Protein AF-A0A433A295-F1 (afdb_monomer)

Mean predicted aligned error: 13.32 Å

Structure (mmCIF, N/CA/C/O backbone):
data_AF-A0A433A295-F1
#
_entry.id   AF-A0A433A295-F1
#
loop_
_atom_site.group_PDB
_atom_site.id
_atom_site.type_symbol
_atom_site.label_atom_id
_atom_site.label_alt_id
_atom_site.label_comp_id
_atom_site.label_asym_id
_atom_site.label_entity_id
_atom_site.label_seq_id
_atom_site.pdbx_PDB_ins_code
_atom_site.Cartn_x
_atom_site.Cartn_y
_atom_site.Cartn_z
_atom_site.occupancy
_atom_site.B_iso_or_equiv
_atom_site.auth_seq_id
_atom_site.auth_comp_id
_atom_site.auth_asym_id
_atom_site.auth_atom_id
_atom_site.pdbx_PDB_model_num
ATOM 1 N N . MET A 1 1 ? 33.627 -39.912 23.899 1.00 43.50 1 MET A N 1
ATOM 2 C CA . MET A 1 1 ? 33.487 -38.442 24.003 1.00 43.50 1 MET A CA 1
ATOM 3 C C . MET A 1 1 ? 32.516 -37.969 22.927 1.00 43.50 1 MET A C 1
ATOM 5 O O . MET A 1 1 ? 32.911 -37.816 21.780 1.00 43.50 1 MET A O 1
ATOM 9 N N . GLN A 1 2 ? 31.233 -37.847 23.270 1.00 35.00 2 GLN A N 1
ATOM 10 C CA . GLN A 1 2 ? 30.172 -37.367 22.376 1.00 35.00 2 GLN A CA 1
ATOM 11 C C . GLN A 1 2 ? 30.000 -35.855 22.583 1.00 35.00 2 GLN A C 1
ATOM 13 O O . GLN A 1 2 ? 29.868 -35.403 23.719 1.00 35.00 2 GLN A O 1
ATOM 18 N N . LYS A 1 3 ? 30.049 -35.071 21.499 1.00 41.88 3 LYS A N 1
ATOM 19 C CA . LYS A 1 3 ? 29.719 -33.635 21.509 1.00 41.88 3 LYS A CA 1
ATOM 20 C C . LYS A 1 3 ? 28.193 -33.467 21.591 1.00 41.88 3 LYS A C 1
ATOM 22 O O . LYS A 1 3 ? 27.496 -34.197 20.886 1.00 41.88 3 LYS A O 1
ATOM 27 N N . PRO A 1 4 ? 27.659 -32.524 22.386 1.00 40.62 4 PRO A N 1
ATOM 28 C CA . PRO A 1 4 ? 26.223 -32.307 22.449 1.00 40.62 4 PRO A CA 1
ATOM 29 C C . PRO A 1 4 ? 25.720 -31.515 21.234 1.00 40.62 4 PRO A C 1
ATOM 31 O O . PRO A 1 4 ? 26.342 -30.556 20.777 1.00 40.62 4 PRO A O 1
ATOM 34 N N . SER A 1 5 ? 24.568 -31.963 20.741 1.00 35.94 5 SER A N 1
ATOM 35 C CA . SER A 1 5 ? 23.752 -31.382 19.677 1.00 35.94 5 SER A CA 1
ATOM 36 C C . SER A 1 5 ? 23.282 -29.969 20.041 1.00 35.94 5 SER A C 1
ATOM 38 O O . SER A 1 5 ? 22.616 -29.773 21.057 1.00 35.94 5 SER A O 1
ATOM 40 N N . SER A 1 6 ? 23.605 -28.979 19.207 1.00 38.28 6 SER A N 1
ATOM 41 C CA . SER A 1 6 ? 23.111 -27.606 19.335 1.00 38.28 6 SER A CA 1
ATOM 42 C C . SER A 1 6 ? 21.633 -27.525 18.942 1.00 38.28 6 SER A C 1
ATOM 44 O O . SER A 1 6 ? 21.286 -27.762 17.785 1.00 38.28 6 SER A O 1
ATOM 46 N N . ALA A 1 7 ? 20.776 -27.174 19.901 1.00 37.69 7 ALA A N 1
ATOM 47 C CA . ALA A 1 7 ? 19.363 -26.871 19.685 1.00 37.69 7 ALA A CA 1
ATOM 48 C C . ALA A 1 7 ? 19.170 -25.693 18.698 1.00 37.69 7 ALA A C 1
ATOM 50 O O . ALA A 1 7 ? 20.038 -24.815 18.612 1.00 37.69 7 ALA A O 1
ATOM 51 N N . PRO A 1 8 ? 18.042 -25.635 17.964 1.00 34.41 8 PRO A N 1
ATOM 52 C CA . PRO A 1 8 ? 17.782 -24.564 17.012 1.00 34.41 8 PRO A CA 1
ATOM 53 C C . PRO A 1 8 ? 17.598 -23.230 17.746 1.00 34.41 8 PRO A C 1
ATOM 55 O O . PRO A 1 8 ? 16.775 -23.094 18.649 1.00 34.41 8 PRO A O 1
ATOM 58 N N . ARG A 1 9 ? 18.384 -22.226 17.342 1.00 33.22 9 ARG A N 1
ATOM 59 C CA . ARG A 1 9 ? 18.265 -20.831 17.784 1.00 33.22 9 ARG A CA 1
ATOM 60 C C . ARG A 1 9 ? 16.880 -20.300 17.398 1.00 33.22 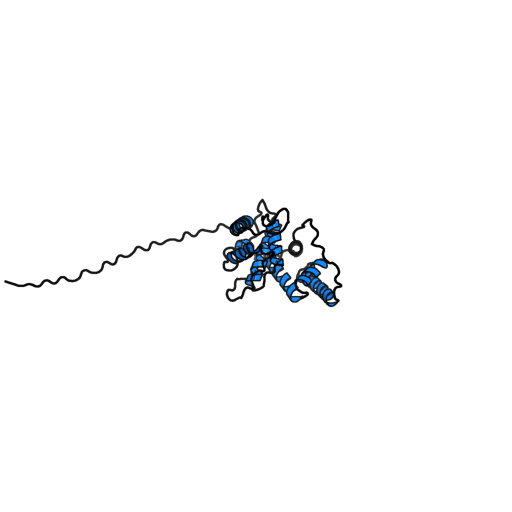9 ARG A C 1
ATOM 62 O O . ARG A 1 9 ? 16.660 -19.922 16.250 1.00 33.22 9 ARG A O 1
ATOM 69 N N . THR A 1 10 ? 15.966 -20.222 18.358 1.00 36.81 10 THR A N 1
ATOM 70 C CA . THR A 1 10 ? 14.735 -19.436 18.229 1.00 36.81 10 THR A CA 1
ATOM 71 C C . THR A 1 10 ? 15.127 -17.971 18.034 1.00 36.81 10 THR A C 1
ATOM 73 O O . THR A 1 10 ? 15.698 -17.346 18.936 1.00 36.81 10 THR A O 1
ATOM 76 N N . ARG A 1 11 ? 14.898 -17.427 16.833 1.00 37.25 11 ARG A N 1
ATOM 77 C CA . ARG A 1 11 ? 15.075 -15.996 16.563 1.00 37.25 11 ARG A CA 1
ATOM 78 C C . ARG A 1 11 ? 14.122 -15.229 17.480 1.00 37.25 11 ARG A C 1
ATOM 80 O O . ARG A 1 11 ? 12.926 -15.490 17.476 1.00 37.25 11 ARG A O 1
ATOM 87 N N . ARG A 1 12 ? 14.662 -14.319 18.296 1.00 33.62 12 ARG A N 1
ATOM 88 C CA . ARG A 1 12 ? 13.849 -13.379 19.076 1.00 33.62 12 ARG A CA 1
ATOM 89 C C . ARG A 1 12 ? 13.063 -12.500 18.091 1.00 33.62 12 ARG A C 1
ATOM 91 O O . ARG A 1 12 ? 13.684 -12.061 17.118 1.00 33.62 12 ARG A O 1
ATOM 98 N N . PRO A 1 13 ? 11.765 -12.233 18.314 1.00 38.31 13 PRO A N 1
ATOM 99 C CA . PRO A 1 13 ? 11.053 -11.224 17.540 1.00 38.31 13 PRO A CA 1
ATOM 100 C C . PRO A 1 13 ? 11.790 -9.888 17.698 1.00 38.31 13 PRO A C 1
ATOM 102 O O . PRO A 1 13 ? 12.296 -9.570 18.780 1.00 38.31 13 PRO A O 1
ATOM 105 N N . GLY A 1 14 ? 11.954 -9.159 16.594 1.00 39.66 14 GLY A N 1
ATOM 106 C CA . GLY A 1 14 ? 12.583 -7.842 16.613 1.00 39.66 14 GLY A CA 1
ATOM 107 C C . GLY A 1 14 ? 11.866 -6.922 17.602 1.00 39.66 14 GLY A C 1
ATOM 108 O O . GLY A 1 14 ? 10.664 -7.042 17.807 1.00 39.66 14 GLY A O 1
ATOM 109 N N . SER A 1 15 ? 12.608 -6.022 18.249 1.00 36.38 15 SER A N 1
ATOM 110 C CA . SER A 1 15 ? 12.021 -5.054 19.181 1.00 36.38 15 SER A CA 1
ATOM 111 C C . SER A 1 15 ? 10.921 -4.225 18.483 1.00 36.38 15 SER A C 1
ATOM 113 O O . SER A 1 15 ? 11.217 -3.620 17.445 1.00 36.38 15 SER A O 1
ATOM 115 N N . PRO A 1 16 ? 9.700 -4.130 19.052 1.00 41.41 16 PRO A N 1
ATOM 116 C CA . PRO A 1 16 ? 8.568 -3.391 18.471 1.00 41.41 16 PRO A CA 1
ATOM 117 C C . PRO A 1 16 ? 8.852 -1.890 18.289 1.00 41.41 16 PRO A C 1
ATOM 119 O O . PRO A 1 16 ? 8.223 -1.214 17.480 1.00 41.41 16 PRO A O 1
ATOM 122 N N . PHE A 1 17 ? 9.879 -1.365 18.963 1.00 35.75 17 PHE A N 1
ATOM 123 C CA . PHE A 1 17 ? 10.273 0.044 18.901 1.00 35.75 17 PHE A CA 1
ATOM 124 C C . PHE A 1 17 ? 10.695 0.519 17.494 1.00 35.75 17 PHE A C 1
ATOM 126 O O . PHE A 1 17 ? 10.574 1.702 17.175 1.00 35.75 17 PHE A O 1
ATOM 133 N N . ASN A 1 18 ? 11.185 -0.384 16.634 1.00 48.28 18 ASN A N 1
ATOM 134 C CA . ASN A 1 18 ? 11.553 -0.046 15.252 1.00 48.28 18 ASN A CA 1
ATOM 135 C C . ASN A 1 18 ? 10.357 -0.074 14.290 1.00 48.28 18 ASN A C 1
ATOM 137 O O . ASN A 1 18 ? 10.390 0.624 13.277 1.00 48.28 18 ASN A O 1
ATOM 141 N N . VAL A 1 19 ? 9.305 -0.828 14.625 1.00 45.94 19 VAL A N 1
ATOM 142 C CA . VAL A 1 19 ? 8.112 -1.009 13.789 1.00 45.94 19 VAL A CA 1
ATOM 143 C C . VAL A 1 19 ? 7.396 0.333 13.636 1.00 45.94 19 VAL A C 1
ATOM 145 O O . VAL A 1 19 ? 7.207 0.798 12.520 1.00 45.94 19 VAL A O 1
ATOM 148 N N . TRP A 1 20 ? 7.145 1.081 14.718 1.00 46.19 20 TRP A N 1
ATOM 149 C CA . TRP A 1 20 ? 6.455 2.378 14.601 1.00 46.19 20 TRP A CA 1
ATOM 150 C C . TRP A 1 20 ? 7.281 3.520 13.992 1.00 46.19 20 TRP A C 1
ATOM 152 O O . TRP A 1 20 ? 6.718 4.410 13.358 1.00 46.19 20 TRP A O 1
ATOM 162 N N . LYS A 1 21 ? 8.619 3.522 14.096 1.00 49.81 21 LYS A N 1
ATOM 163 C CA . LYS A 1 21 ? 9.441 4.483 13.323 1.00 49.81 21 LYS A CA 1
ATOM 164 C C . LYS A 1 21 ? 9.311 4.266 11.809 1.00 49.81 21 LYS A C 1
ATOM 166 O O . LYS A 1 21 ? 9.472 5.220 11.049 1.00 49.81 21 LYS A O 1
ATOM 171 N N . ASN A 1 22 ? 8.999 3.040 11.388 1.00 50.28 22 ASN A N 1
ATOM 172 C CA . ASN A 1 22 ? 8.656 2.721 10.005 1.00 50.28 22 ASN A CA 1
ATOM 173 C C . ASN A 1 22 ? 7.176 3.003 9.713 1.00 50.28 22 ASN A C 1
ATOM 175 O O . ASN A 1 22 ? 6.869 3.565 8.667 1.00 50.28 22 ASN A O 1
ATOM 179 N N . LEU A 1 23 ? 6.263 2.719 10.645 1.00 52.09 23 LEU A N 1
ATOM 180 C CA . LEU A 1 23 ? 4.832 2.976 10.451 1.00 52.09 23 LEU A CA 1
ATOM 181 C C . LEU A 1 23 ? 4.498 4.470 10.419 1.00 52.09 23 LEU A C 1
ATOM 183 O O . LEU A 1 23 ? 3.771 4.906 9.541 1.00 52.09 23 LEU A O 1
ATOM 187 N N . SER A 1 24 ? 5.083 5.291 11.291 1.00 51.81 24 SER A N 1
ATOM 188 C CA . SER A 1 24 ? 4.910 6.754 11.268 1.00 51.81 24 SER A CA 1
ATOM 189 C C . SER A 1 24 ? 5.335 7.382 9.934 1.00 51.81 24 SER A C 1
ATOM 191 O O . SER A 1 24 ? 4.701 8.329 9.481 1.00 51.81 24 SER A O 1
ATOM 193 N N . SER A 1 25 ? 6.345 6.825 9.257 1.00 50.47 25 SER A N 1
ATOM 194 C CA . SER A 1 25 ? 6.704 7.218 7.887 1.00 50.47 25 SER A CA 1
ATOM 195 C C . SER A 1 25 ? 5.807 6.636 6.794 1.00 50.47 25 SER A C 1
ATOM 197 O O . SER A 1 25 ? 5.729 7.236 5.729 1.00 50.47 25 SER A O 1
ATOM 199 N N . ILE A 1 26 ? 5.146 5.504 7.049 1.00 49.91 26 ILE A N 1
ATOM 200 C CA . ILE A 1 26 ? 4.163 4.886 6.141 1.00 49.91 26 ILE A CA 1
ATOM 201 C C . ILE A 1 26 ? 2.793 5.580 6.268 1.00 49.91 26 ILE A C 1
ATOM 203 O O . ILE A 1 26 ? 2.032 5.626 5.313 1.00 49.91 26 ILE A O 1
ATOM 207 N N . PHE A 1 27 ? 2.475 6.166 7.425 1.00 50.38 27 PHE A N 1
ATOM 208 C CA . PHE A 1 27 ? 1.250 6.943 7.622 1.00 50.38 27 PHE A CA 1
ATOM 209 C C . PHE A 1 27 ? 1.377 8.406 7.166 1.00 50.38 27 PHE A C 1
ATOM 211 O O . PHE A 1 27 ? 0.357 9.019 6.860 1.00 50.38 27 PHE A O 1
ATOM 218 N N . TYR A 1 28 ? 2.593 8.973 7.108 1.00 46.59 28 TYR A N 1
ATOM 219 C CA . TYR A 1 28 ? 2.791 10.409 6.829 1.00 46.59 28 TYR A CA 1
ATOM 220 C C . TYR A 1 28 ? 3.809 10.762 5.740 1.00 46.59 28 TYR A C 1
ATOM 222 O O . TYR A 1 28 ? 4.077 11.947 5.536 1.00 46.59 28 TYR A O 1
ATOM 230 N N . GLY A 1 29 ? 4.358 9.788 5.011 1.00 38.50 29 GLY A N 1
ATOM 231 C CA . GLY A 1 29 ? 5.430 10.052 4.057 1.00 38.50 29 GLY A CA 1
ATOM 232 C C . GLY A 1 29 ? 6.704 10.567 4.745 1.00 38.50 29 GLY A C 1
ATOM 233 O O . GLY A 1 29 ? 6.715 11.168 5.823 1.00 38.50 29 GLY A O 1
ATOM 234 N N . SER A 1 30 ? 7.854 10.306 4.137 1.00 35.50 30 SER A N 1
ATOM 235 C CA . SER A 1 30 ? 9.117 10.872 4.605 1.00 35.50 30 SER A CA 1
ATOM 236 C C . SER A 1 30 ? 9.057 12.400 4.495 1.00 35.50 30 SER A C 1
ATOM 238 O O . SER A 1 30 ? 8.930 12.900 3.384 1.00 35.50 30 SER A O 1
ATOM 240 N N . ARG A 1 31 ? 9.119 13.118 5.634 1.00 36.31 31 ARG A N 1
ATOM 241 C CA . ARG A 1 31 ? 9.301 14.584 5.787 1.00 36.31 31 ARG A CA 1
ATOM 242 C C . ARG A 1 31 ? 9.409 15.347 4.455 1.00 36.31 31 ARG A C 1
ATOM 244 O O . ARG A 1 31 ? 10.500 15.751 4.053 1.00 36.31 31 ARG A O 1
ATOM 251 N N . SER A 1 32 ? 8.278 15.596 3.799 1.00 31.77 32 SER A N 1
ATOM 252 C CA . SER A 1 32 ? 8.207 16.678 2.827 1.00 31.77 32 SER A CA 1
ATOM 253 C C . SER A 1 32 ? 8.195 17.975 3.627 1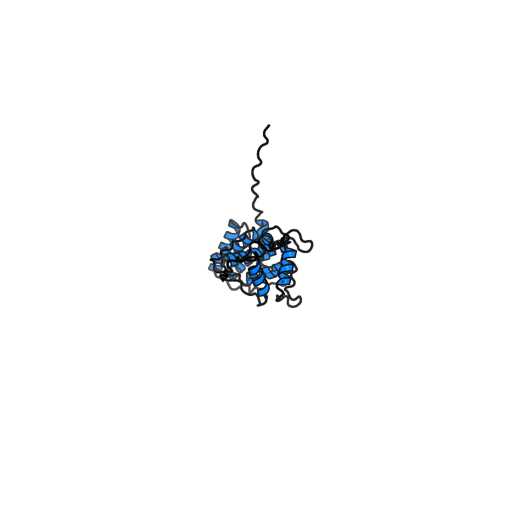.00 31.77 32 SER A C 1
ATOM 255 O O . SER A 1 32 ? 7.411 18.129 4.559 1.00 31.77 32 SER A O 1
ATOM 257 N N . SER A 1 33 ? 9.072 18.915 3.290 1.00 31.81 33 SER A N 1
ATOM 258 C CA . SER A 1 33 ? 9.133 20.262 3.875 1.00 31.81 33 SER A CA 1
ATOM 259 C C . SER A 1 33 ? 7.913 21.135 3.543 1.00 31.81 33 SER A C 1
ATOM 261 O O . SER A 1 33 ? 7.913 22.330 3.823 1.00 31.81 33 SER A O 1
ATOM 263 N N . SER A 1 34 ? 6.887 20.563 2.918 1.00 29.58 34 SER A N 1
ATOM 264 C CA . SER A 1 34 ? 5.585 21.181 2.729 1.00 29.58 34 SER A CA 1
ATOM 265 C C . SER A 1 34 ? 4.679 20.789 3.899 1.00 29.58 34 SER A C 1
ATOM 267 O O . SER A 1 34 ? 4.520 19.586 4.132 1.00 29.58 34 SER A O 1
ATOM 269 N N . PRO A 1 35 ? 4.061 21.745 4.618 1.00 28.00 35 PRO A N 1
ATOM 270 C CA . PRO A 1 35 ? 3.012 21.397 5.565 1.00 28.00 35 PRO A CA 1
ATOM 271 C C . PRO A 1 35 ? 1.955 20.554 4.832 1.00 28.00 35 PRO A C 1
ATOM 273 O O . PRO A 1 35 ? 1.695 20.818 3.651 1.00 28.00 35 PRO A O 1
ATOM 276 N N . PRO A 1 36 ? 1.373 19.528 5.482 1.00 35.34 36 PRO A N 1
ATOM 277 C CA . PRO A 1 36 ? 0.245 18.813 4.900 1.00 35.34 36 PRO A CA 1
ATOM 278 C C . PRO A 1 36 ? -0.811 19.841 4.466 1.00 35.34 36 PRO A C 1
ATOM 280 O O . PRO A 1 36 ? -0.932 20.878 5.134 1.00 35.34 36 PRO A O 1
ATOM 283 N N . PRO A 1 37 ? -1.542 19.602 3.357 1.00 33.69 37 PRO A N 1
ATOM 284 C CA . PRO A 1 37 ? -2.626 20.485 2.948 1.00 33.69 37 PRO A CA 1
ATOM 285 C C . PRO A 1 37 ? -3.496 20.717 4.174 1.00 33.69 37 PRO A C 1
ATOM 287 O O . PRO A 1 37 ? -3.915 19.750 4.807 1.00 33.69 37 PRO A O 1
ATOM 290 N N . THR A 1 38 ? -3.611 21.993 4.551 1.00 35.84 38 THR A N 1
ATOM 291 C CA . THR A 1 38 ? -4.200 22.515 5.783 1.00 35.84 38 THR A CA 1
ATOM 292 C C . THR A 1 38 ? -5.192 21.531 6.379 1.00 35.84 38 THR A C 1
ATOM 294 O O . THR A 1 38 ? -6.333 21.445 5.928 1.00 35.84 38 THR A O 1
ATOM 297 N N . PHE A 1 39 ? -4.735 20.760 7.373 1.00 43.00 39 PHE A N 1
ATOM 298 C CA . PHE A 1 39 ? -5.632 19.959 8.184 1.00 43.00 39 PHE A CA 1
ATOM 299 C C . PHE A 1 39 ? -6.656 20.943 8.734 1.00 43.00 39 PHE A C 1
ATOM 301 O O . PHE A 1 39 ? -6.311 21.845 9.501 1.00 43.00 39 PHE A O 1
ATOM 308 N N . GLN A 1 40 ? -7.905 20.787 8.309 1.00 40.53 40 GLN A N 1
ATOM 309 C CA . GLN A 1 40 ? -9.050 21.324 9.021 1.00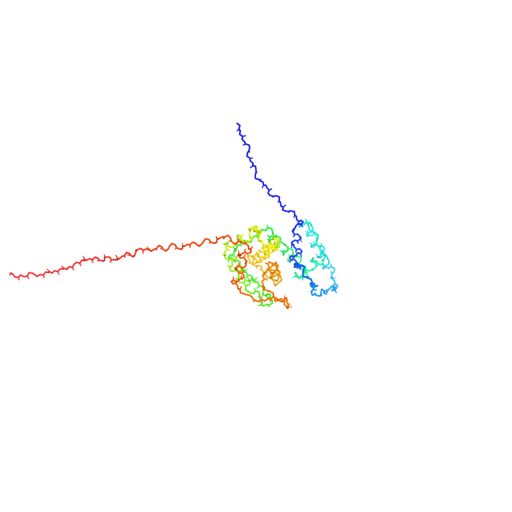 40.53 40 GLN A CA 1
ATOM 310 C C . GLN A 1 40 ? -9.095 20.612 10.377 1.00 40.53 40 GLN A C 1
ATOM 312 O O . GLN A 1 40 ? -9.857 19.679 10.607 1.00 40.53 40 GLN A O 1
ATOM 317 N N . LEU A 1 41 ? -8.187 21.004 11.265 1.00 44.75 41 LEU A N 1
ATOM 318 C CA . LEU A 1 41 ? -8.285 20.712 12.673 1.00 44.75 41 LEU A CA 1
ATOM 319 C C . LEU A 1 41 ? -9.532 21.444 13.167 1.00 44.75 41 LEU A C 1
ATOM 321 O O . LEU A 1 41 ? -9.678 22.649 12.963 1.00 44.75 41 LEU A O 1
ATOM 325 N N . ILE A 1 42 ? -10.376 20.678 13.858 1.00 45.66 42 ILE A N 1
ATOM 326 C CA . ILE A 1 42 ? -11.584 21.084 14.582 1.00 45.66 42 ILE A CA 1
ATOM 327 C C . ILE A 1 42 ? -12.861 21.094 13.719 1.00 45.66 42 ILE A C 1
ATOM 329 O O . ILE A 1 42 ? -13.555 22.096 13.584 1.00 45.66 42 ILE A O 1
ATOM 333 N N . THR A 1 43 ? -13.255 19.919 13.221 1.00 59.50 43 THR A N 1
ATOM 334 C CA . THR A 1 43 ? -14.673 19.550 13.388 1.00 59.50 43 THR A CA 1
ATOM 335 C C . THR A 1 43 ? -14.794 19.039 14.820 1.00 59.50 43 THR A C 1
ATOM 337 O O . THR A 1 43 ? -13.950 18.242 15.231 1.00 59.50 43 THR A O 1
ATOM 340 N N . ALA A 1 44 ? -15.757 19.528 15.605 1.00 75.06 44 ALA A N 1
ATOM 341 C CA . ALA A 1 44 ? -15.977 19.011 16.954 1.00 75.06 44 ALA A CA 1
ATOM 342 C C . ALA A 1 44 ? -16.198 17.493 16.864 1.00 75.06 44 ALA A C 1
ATOM 344 O O . ALA A 1 44 ? -17.145 17.044 16.216 1.00 75.06 44 ALA A O 1
ATOM 345 N N . LEU A 1 45 ? -15.277 16.719 17.441 1.00 83.31 45 LEU A N 1
ATOM 346 C CA . LEU A 1 45 ? -15.385 15.269 17.487 1.00 83.31 45 LEU A CA 1
ATOM 347 C C . LEU A 1 45 ? -16.588 14.903 18.349 1.00 83.31 45 LEU A C 1
ATOM 349 O O . LEU A 1 45 ? -16.887 15.554 19.350 1.00 8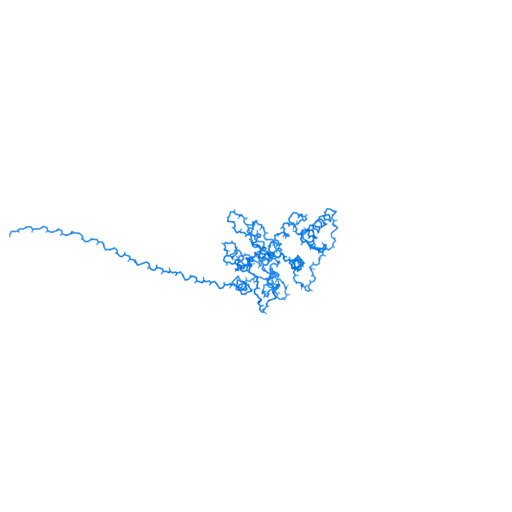3.31 45 LEU A O 1
ATOM 353 N N . THR A 1 46 ? -17.303 13.866 17.940 1.00 90.31 46 THR A N 1
ATOM 354 C CA . THR A 1 46 ? -18.367 13.321 18.782 1.00 90.31 46 THR A CA 1
ATOM 355 C C . THR A 1 46 ? -17.754 12.531 19.946 1.00 90.31 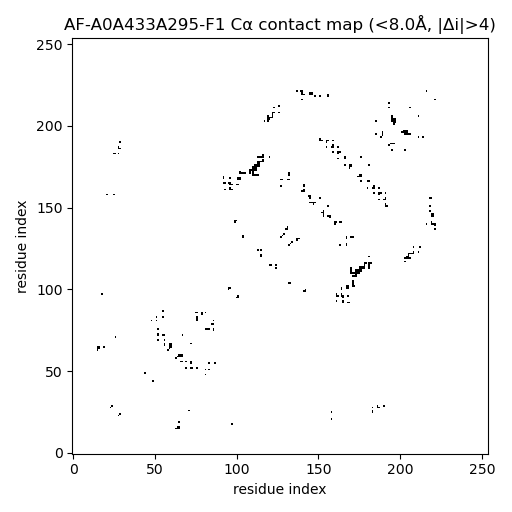46 THR A C 1
ATOM 357 O O . THR A 1 46 ? -16.674 11.956 19.782 1.00 90.31 46 THR A O 1
ATOM 360 N N . PRO A 1 47 ? -18.448 12.409 21.091 1.00 91.44 47 PRO A N 1
ATOM 361 C CA . PRO A 1 47 ? -17.977 11.572 22.197 1.00 91.44 47 PRO A CA 1
ATOM 362 C C . PRO A 1 47 ? -17.705 10.111 21.788 1.00 91.44 47 PRO A C 1
ATOM 364 O O . PRO A 1 47 ? -16.794 9.480 22.312 1.00 91.44 47 PRO A O 1
ATOM 367 N N . ASP A 1 48 ? -18.454 9.579 20.812 1.00 92.81 48 ASP A N 1
ATOM 368 C CA . ASP A 1 48 ? -18.220 8.242 20.239 1.00 92.81 48 ASP A CA 1
ATOM 369 C C . ASP A 1 48 ? -16.873 8.154 19.503 1.00 92.81 48 ASP A C 1
ATOM 371 O O . ASP A 1 48 ? -16.115 7.199 19.669 1.00 92.81 48 ASP A O 1
ATOM 375 N N . GLN A 1 49 ? -16.539 9.175 18.712 1.00 93.19 49 GLN A N 1
ATOM 376 C CA . GLN A 1 49 ? -15.270 9.240 17.988 1.00 93.19 49 GLN A CA 1
ATOM 377 C C . GLN A 1 49 ? -14.074 9.343 18.939 1.00 93.19 49 GLN A C 1
ATOM 379 O O . GLN A 1 49 ? -13.059 8.684 18.712 1.00 93.19 49 GLN A O 1
ATOM 384 N N . GLU A 1 50 ? -14.197 10.114 20.020 1.00 92.75 50 GLU A N 1
ATOM 385 C CA . GLU A 1 50 ? -13.168 10.199 21.062 1.00 92.75 50 GLU A CA 1
ATOM 386 C C . GLU A 1 50 ? -12.959 8.847 21.758 1.00 92.75 50 GLU A C 1
ATOM 388 O O . GLU A 1 50 ? -11.820 8.387 21.871 1.00 92.75 50 GLU A O 1
ATOM 393 N N . ALA A 1 51 ? -14.046 8.155 22.117 1.00 94.25 51 ALA A N 1
ATOM 394 C CA . ALA A 1 51 ? -13.978 6.816 22.703 1.00 94.25 51 ALA A CA 1
ATOM 395 C C . ALA A 1 51 ? -13.326 5.790 21.754 1.00 94.25 51 ALA A C 1
ATOM 397 O O . ALA A 1 51 ? -12.545 4.937 22.187 1.00 94.25 51 ALA A O 1
ATOM 398 N N . LYS A 1 52 ? -13.591 5.879 20.443 1.00 95.31 52 LYS A N 1
ATOM 399 C CA . LYS A 1 52 ? -12.937 5.035 19.425 1.00 95.31 52 LYS A CA 1
ATOM 400 C C . LYS A 1 52 ? -11.441 5.321 19.304 1.00 95.31 52 LYS A C 1
ATOM 402 O O . LYS A 1 52 ? -10.665 4.373 19.175 1.00 95.31 52 LYS A O 1
ATOM 407 N N . ILE A 1 53 ? -11.031 6.590 19.374 1.00 93.69 53 ILE A N 1
ATOM 408 C CA . ILE A 1 53 ? -9.610 6.970 19.389 1.00 93.69 53 ILE A CA 1
ATOM 409 C C . ILE A 1 53 ? -8.922 6.368 20.611 1.00 93.69 53 ILE A C 1
ATOM 411 O O . ILE A 1 53 ? -7.869 5.748 20.465 1.00 93.69 53 ILE A O 1
ATOM 415 N N . GLU A 1 54 ? -9.516 6.500 21.796 1.00 94.12 54 GLU A N 1
ATOM 416 C CA . GLU A 1 54 ? -8.969 5.918 23.024 1.00 94.12 54 GLU A CA 1
ATOM 417 C C . GLU A 1 54 ? -8.857 4.392 22.914 1.00 94.12 54 GLU A C 1
ATOM 419 O O . GLU A 1 54 ? -7.795 3.822 23.166 1.00 94.12 54 GLU A O 1
ATOM 424 N N . THR A 1 55 ? -9.916 3.733 22.439 1.00 94.75 55 THR A N 1
ATOM 425 C CA . THR A 1 55 ? -9.948 2.274 22.261 1.00 94.75 55 THR A CA 1
ATOM 426 C C . THR A 1 55 ? -8.841 1.795 21.322 1.00 94.75 55 THR A C 1
ATOM 428 O O . THR A 1 55 ? -8.107 0.862 21.653 1.00 94.75 55 THR A O 1
ATOM 431 N N . LEU A 1 56 ? -8.678 2.442 20.162 1.00 92.19 56 LEU A N 1
ATOM 432 C CA . LEU A 1 56 ? -7.646 2.064 19.196 1.00 92.19 56 LEU A CA 1
ATOM 433 C C . LEU A 1 56 ? -6.234 2.383 19.705 1.00 92.19 56 LEU A C 1
ATOM 435 O O . LEU A 1 56 ? -5.304 1.615 19.465 1.00 92.19 56 LEU A O 1
ATOM 439 N N . THR A 1 57 ? -6.075 3.482 20.445 1.00 91.25 57 THR A N 1
ATOM 440 C CA . THR A 1 57 ? -4.806 3.848 21.092 1.00 91.25 57 THR A CA 1
ATOM 441 C C . THR A 1 57 ? -4.390 2.789 22.109 1.00 91.25 57 THR A C 1
ATOM 443 O O . THR A 1 57 ? -3.246 2.337 22.085 1.00 91.25 57 THR A O 1
ATOM 446 N N . ASN A 1 58 ? -5.323 2.339 22.951 1.00 92.25 58 ASN A N 1
ATOM 447 C CA . ASN A 1 58 ? -5.077 1.284 23.932 1.00 92.25 58 ASN A CA 1
ATOM 448 C C . ASN A 1 58 ? -4.740 -0.048 23.252 1.00 92.25 58 ASN A C 1
ATOM 450 O O . ASN A 1 58 ? -3.786 -0.708 23.656 1.00 92.25 58 ASN A O 1
ATOM 454 N N . TYR A 1 59 ? -5.445 -0.405 22.173 1.00 90.12 59 TYR A N 1
ATOM 455 C CA . TYR A 1 59 ? -5.120 -1.593 21.379 1.00 90.12 59 TYR A CA 1
ATOM 456 C C . TYR A 1 59 ? -3.690 -1.540 20.810 1.00 90.12 59 TYR A C 1
ATOM 458 O O . TYR A 1 59 ? -2.932 -2.503 20.935 1.00 90.12 59 TYR A O 1
ATOM 466 N N . LEU A 1 60 ? -3.296 -0.410 20.214 1.00 87.00 60 LEU A N 1
ATOM 467 C CA . LEU A 1 60 ? -1.944 -0.214 19.679 1.00 87.00 60 LEU A CA 1
ATOM 468 C C . LEU A 1 60 ? -0.876 -0.272 20.780 1.00 87.00 60 LEU A C 1
ATOM 470 O O . LEU A 1 60 ? 0.202 -0.831 20.573 1.00 87.00 60 LEU A O 1
ATOM 474 N N . LEU A 1 61 ? -1.180 0.252 21.964 1.00 85.88 61 LEU A N 1
ATOM 475 C CA . LEU A 1 61 ? -0.270 0.190 23.097 1.00 85.88 61 LEU A CA 1
ATOM 476 C C . LEU A 1 61 ? -0.107 -1.237 23.629 1.00 85.88 61 LEU A C 1
ATOM 478 O O . LEU A 1 61 ? 1.018 -1.697 23.807 1.00 85.88 61 LEU A O 1
ATOM 482 N N . GLU A 1 62 ? -1.208 -1.940 23.869 1.00 86.88 62 GLU A N 1
ATOM 483 C CA . GLU A 1 62 ? -1.200 -3.243 24.535 1.00 86.88 62 GLU A CA 1
ATOM 484 C C . GLU A 1 62 ? -0.716 -4.372 23.616 1.00 86.88 62 GLU A C 1
ATOM 486 O O . GLU A 1 62 ? 0.112 -5.188 24.022 1.00 86.88 62 GLU A O 1
ATOM 491 N N . TYR A 1 63 ? -1.192 -4.406 22.369 1.00 82.06 63 TYR A N 1
ATOM 492 C CA . TYR A 1 63 ? -0.936 -5.523 21.454 1.00 82.06 63 TYR A CA 1
ATOM 493 C C . TYR A 1 63 ? 0.232 -5.271 20.504 1.00 82.06 63 TYR A C 1
ATOM 495 O O . TYR A 1 63 ? 0.921 -6.216 20.123 1.00 82.06 63 TYR A O 1
ATOM 503 N N . VAL A 1 64 ? 0.470 -4.013 20.120 1.00 80.62 64 VAL A N 1
ATOM 504 C CA . VAL A 1 64 ? 1.565 -3.646 19.204 1.00 80.62 64 VAL A CA 1
ATOM 505 C C . VAL A 1 64 ? 2.771 -3.085 19.972 1.00 80.62 64 VAL A C 1
ATOM 507 O O . VAL A 1 64 ? 3.898 -3.142 19.480 1.00 80.62 64 VAL A O 1
ATOM 510 N N . GLY A 1 65 ? 2.579 -2.602 21.206 1.00 78.81 65 GLY A N 1
ATOM 511 C CA . GLY A 1 65 ? 3.655 -2.055 22.041 1.00 78.81 65 GLY A CA 1
ATOM 512 C C . GLY A 1 65 ? 4.060 -0.635 21.646 1.00 78.81 65 GLY A C 1
ATOM 513 O O . GLY A 1 65 ? 5.235 -0.273 21.757 1.00 78.81 65 GLY A O 1
ATOM 514 N N . VAL A 1 66 ? 3.119 0.151 21.119 1.00 76.44 66 VAL A N 1
ATOM 515 C CA . VAL A 1 66 ? 3.396 1.440 20.483 1.00 76.44 66 VAL A CA 1
ATOM 516 C C . VAL A 1 66 ? 2.562 2.562 21.092 1.00 76.44 66 VAL A C 1
ATOM 518 O O . VAL A 1 66 ? 1.379 2.400 21.359 1.00 76.44 66 VAL A O 1
ATOM 521 N N . HIS A 1 67 ? 3.177 3.738 21.229 1.00 80.50 67 HIS A N 1
ATOM 522 C CA . HIS A 1 67 ? 2.501 4.978 21.603 1.00 80.50 67 HIS A CA 1
ATOM 523 C C . HIS A 1 67 ? 2.263 5.855 20.363 1.00 80.50 67 HIS A C 1
ATOM 525 O O . HIS A 1 67 ? 3.160 6.616 19.985 1.00 80.50 67 HIS A O 1
ATOM 531 N N . PRO A 1 68 ? 1.101 5.743 19.694 1.00 80.56 68 PRO A N 1
ATOM 532 C CA . PRO A 1 68 ? 0.768 6.610 18.572 1.00 80.56 68 PRO A CA 1
ATOM 533 C C . PRO A 1 68 ? 0.445 8.028 19.061 1.00 80.56 68 PRO A C 1
ATOM 535 O O . PRO A 1 68 ? -0.084 8.220 20.157 1.00 80.56 68 PRO A O 1
ATOM 538 N N . GLU A 1 69 ? 0.720 9.038 18.237 1.00 84.50 69 GLU A N 1
ATOM 539 C CA . GLU A 1 69 ? 0.201 10.379 18.498 1.00 84.50 69 GLU A CA 1
ATOM 540 C C . GLU A 1 69 ? -1.303 10.426 18.191 1.00 84.50 69 GLU A C 1
ATOM 542 O O . GLU A 1 69 ? -1.773 9.820 17.226 1.00 84.50 69 GLU A O 1
ATOM 547 N N . TYR A 1 70 ? -2.058 11.200 18.976 1.00 84.44 70 TYR A N 1
ATOM 548 C CA . TYR A 1 70 ? -3.519 11.314 18.860 1.00 84.44 70 TYR A CA 1
ATOM 549 C C . TYR A 1 70 ? -3.990 11.583 17.421 1.00 84.44 70 TYR A C 1
ATOM 551 O O . TYR A 1 70 ? -4.908 10.936 16.918 1.00 84.44 70 TYR A O 1
ATOM 559 N N . HIS A 1 71 ? -3.308 12.497 16.725 1.00 83.19 71 HIS A N 1
ATOM 560 C CA . HIS A 1 71 ? -3.650 12.890 15.360 1.00 83.19 71 HIS A CA 1
ATOM 561 C C . HIS A 1 71 ? -3.522 11.730 14.350 1.00 83.19 71 HIS A C 1
ATOM 563 O O . HIS A 1 71 ? -4.250 11.695 13.357 1.00 83.19 71 HIS A O 1
ATOM 569 N N . GLN A 1 72 ? -2.628 10.769 14.608 1.00 82.00 72 GLN A N 1
ATOM 570 C CA . GLN A 1 72 ? -2.381 9.615 13.738 1.00 82.00 72 GLN A CA 1
ATOM 571 C C . GLN A 1 72 ? -3.538 8.626 13.843 1.00 82.00 72 GLN A C 1
ATOM 573 O O . GLN A 1 72 ? -4.070 8.176 12.830 1.00 82.00 72 GLN A O 1
ATOM 578 N N . VAL A 1 73 ? -3.980 8.356 15.074 1.00 87.62 73 VAL A N 1
ATOM 579 C CA . VAL A 1 73 ? -5.133 7.490 15.355 1.00 87.62 73 VAL A CA 1
ATOM 580 C C . VAL A 1 73 ? -6.414 8.114 14.807 1.00 87.62 73 VAL A C 1
ATOM 582 O O . VAL A 1 73 ? -7.195 7.438 14.138 1.00 87.62 73 VAL A O 1
ATOM 585 N N . GLN A 1 74 ? -6.592 9.421 15.012 1.00 87.62 74 GLN A N 1
ATOM 586 C CA . GLN A 1 74 ? -7.706 10.178 14.447 1.00 87.62 74 GLN A CA 1
ATOM 587 C C . GLN A 1 74 ? -7.728 10.101 12.914 1.00 87.62 74 GLN A C 1
ATOM 589 O O . GLN A 1 74 ? -8.780 9.867 12.325 1.00 87.62 74 GLN A O 1
ATOM 594 N N . THR A 1 75 ? -6.576 10.284 12.262 1.00 85.19 75 THR A N 1
ATOM 595 C CA . THR A 1 75 ? -6.471 10.235 10.796 1.00 85.19 75 THR A CA 1
ATOM 596 C C . THR A 1 75 ? -6.793 8.840 10.266 1.00 85.19 75 THR A C 1
ATOM 598 O O . THR A 1 75 ? -7.587 8.720 9.335 1.00 85.19 75 THR A O 1
ATOM 601 N N . LEU A 1 76 ? -6.240 7.789 10.879 1.00 86.38 76 LEU A N 1
ATOM 602 C CA . LEU A 1 76 ? -6.501 6.401 10.492 1.00 86.38 76 LEU A CA 1
ATOM 603 C C . LEU A 1 76 ? -7.985 6.035 10.633 1.00 86.38 76 LEU A C 1
ATOM 605 O O . LEU A 1 76 ? -8.559 5.428 9.728 1.00 86.38 76 LEU A O 1
ATOM 609 N N . LEU A 1 77 ? -8.616 6.423 11.746 1.00 90.00 77 LEU A N 1
ATOM 610 C CA . LEU A 1 77 ? -10.049 6.215 11.953 1.00 90.00 77 LEU A CA 1
ATOM 611 C C . LEU A 1 77 ? -10.871 7.014 10.945 1.00 90.00 77 LEU A C 1
ATOM 613 O O . LEU A 1 77 ? -11.763 6.450 10.323 1.00 90.00 77 LEU A O 1
ATOM 617 N N . GLY A 1 78 ? -10.541 8.287 10.717 1.00 88.31 78 GLY A N 1
ATOM 618 C CA . GLY A 1 78 ? -11.215 9.115 9.717 1.00 88.31 78 GLY A CA 1
ATOM 619 C C . GLY A 1 78 ? -11.149 8.519 8.307 1.00 88.31 78 GLY A C 1
ATOM 620 O O . GLY A 1 78 ? -12.147 8.526 7.592 1.00 88.31 78 GLY A O 1
ATOM 621 N N . GLN A 1 79 ? -10.008 7.935 7.932 1.00 84.50 79 GLN A N 1
ATOM 622 C CA . GLN A 1 79 ? -9.814 7.245 6.649 1.00 84.50 79 GLN A CA 1
ATOM 623 C C . GLN A 1 79 ? -10.610 5.942 6.532 1.00 84.50 79 GLN A C 1
ATOM 625 O O . GLN A 1 79 ? -10.972 5.546 5.428 1.00 84.50 79 GLN A O 1
ATOM 630 N N . ASN A 1 80 ? -10.898 5.295 7.659 1.00 89.06 80 ASN A N 1
ATOM 631 C CA . ASN A 1 80 ? -11.689 4.071 7.742 1.00 89.06 80 ASN A CA 1
ATOM 632 C C . ASN A 1 80 ? -13.145 4.358 8.144 1.00 89.06 80 ASN A C 1
ATOM 634 O O . ASN A 1 80 ? -13.788 3.528 8.777 1.00 89.06 80 ASN A O 1
ATOM 638 N N . ASN A 1 81 ? -13.673 5.544 7.809 1.00 91.56 81 ASN A N 1
ATOM 639 C CA . ASN A 1 81 ? -15.052 5.959 8.108 1.00 91.56 81 ASN A CA 1
ATOM 640 C C . ASN A 1 81 ? -15.444 5.831 9.593 1.00 91.56 81 ASN A C 1
ATOM 642 O O . ASN A 1 81 ? -16.610 5.631 9.916 1.00 91.56 81 ASN A O 1
ATOM 646 N N . TRP A 1 82 ? -14.475 5.957 10.501 1.00 92.06 82 TRP A N 1
ATOM 647 C CA . TRP A 1 82 ? -14.635 5.759 11.943 1.00 92.06 82 TRP A CA 1
ATOM 648 C C . TRP A 1 82 ? -15.097 4.349 12.347 1.00 92.06 82 TRP A C 1
ATOM 650 O O . TRP A 1 82 ? -15.643 4.164 13.441 1.00 92.06 82 TRP A O 1
ATOM 660 N N . GLU A 1 83 ? -14.830 3.353 11.498 1.00 94.19 83 GLU A N 1
ATOM 661 C CA . GLU A 1 83 ? -15.048 1.936 11.778 1.00 94.19 83 GLU A CA 1
ATOM 662 C C . GLU A 1 83 ? -13.803 1.315 12.420 1.00 94.19 83 GLU A C 1
ATOM 664 O O . GLU A 1 83 ? -12.760 1.123 11.790 1.00 94.19 83 GLU A O 1
ATOM 669 N N . LEU A 1 84 ? -13.920 0.970 13.706 1.00 93.88 84 LEU A N 1
ATOM 670 C CA . LEU A 1 84 ? -12.805 0.445 14.501 1.00 93.88 84 LEU A CA 1
ATOM 671 C C . LEU A 1 84 ? -12.268 -0.879 13.941 1.00 93.88 84 LEU A C 1
ATOM 673 O O . LEU A 1 84 ? -11.061 -1.127 13.964 1.00 93.88 84 LEU A O 1
ATOM 677 N N . LYS A 1 85 ? -13.171 -1.728 13.440 1.00 94.25 85 LYS A N 1
ATOM 678 C CA . LYS A 1 85 ? -12.827 -3.029 12.868 1.00 94.25 85 LYS A CA 1
ATOM 679 C C . LYS A 1 85 ? -11.950 -2.867 11.627 1.00 94.25 85 LYS A C 1
ATOM 681 O O . LYS A 1 85 ? -10.881 -3.464 11.583 1.00 94.25 85 LYS A O 1
ATOM 686 N N . GLU A 1 86 ? -12.364 -2.030 10.680 1.00 92.06 86 GLU A N 1
ATOM 687 C CA . GLU A 1 86 ? -11.623 -1.778 9.438 1.00 92.06 86 GLU A CA 1
ATOM 688 C C . GLU A 1 86 ? -10.254 -1.149 9.723 1.00 92.06 86 GLU A C 1
ATOM 690 O O . GLU A 1 86 ? -9.238 -1.637 9.233 1.00 92.06 86 GLU A O 1
ATOM 695 N N . ALA A 1 87 ? -10.195 -0.153 10.616 1.00 91.94 87 ALA A N 1
ATOM 696 C CA . ALA A 1 87 ? -8.931 0.458 11.032 1.00 91.94 87 ALA A CA 1
ATOM 697 C C . ALA A 1 87 ? -7.971 -0.564 11.669 1.00 91.94 87 ALA A C 1
ATOM 699 O O . ALA A 1 87 ? -6.769 -0.564 11.400 1.00 91.94 87 ALA A O 1
ATOM 700 N N . THR A 1 88 ? -8.504 -1.464 12.499 1.00 92.19 88 THR A N 1
ATOM 701 C CA . THR A 1 88 ? -7.721 -2.530 13.138 1.00 92.19 88 THR A CA 1
ATOM 702 C C . THR A 1 88 ? -7.251 -3.572 12.124 1.00 92.19 88 THR A C 1
ATOM 704 O O . THR A 1 88 ? -6.114 -4.036 12.205 1.00 92.19 88 THR A O 1
ATOM 707 N N . GLU A 1 89 ? -8.103 -3.959 11.174 1.00 93.12 89 GLU A N 1
ATOM 708 C CA . GLU A 1 89 ? -7.730 -4.864 10.084 1.00 93.12 89 GLU A CA 1
ATOM 709 C C . GLU A 1 89 ? -6.652 -4.258 9.187 1.00 93.12 89 GLU A C 1
ATOM 711 O O . GLU A 1 89 ? -5.726 -4.963 8.800 1.00 93.12 89 GLU A O 1
ATOM 716 N N . GLU A 1 90 ? -6.718 -2.959 8.909 1.00 89.75 90 GLU A N 1
ATOM 717 C CA . GLU A 1 90 ? -5.682 -2.270 8.150 1.00 89.75 90 GLU A CA 1
ATOM 718 C C . GLU A 1 90 ? -4.339 -2.247 8.892 1.00 89.75 90 GLU A C 1
ATOM 720 O O . GLU A 1 90 ? -3.301 -2.525 8.290 1.00 89.75 90 GLU A O 1
ATOM 725 N N . ILE A 1 91 ? -4.347 -1.973 10.203 1.00 90.06 91 ILE A N 1
ATOM 726 C CA . ILE A 1 91 ? -3.136 -2.063 11.032 1.00 90.06 91 ILE A CA 1
ATOM 727 C C . ILE A 1 91 ? -2.541 -3.469 10.946 1.00 90.06 91 ILE A C 1
ATOM 729 O O . ILE A 1 91 ? -1.332 -3.602 10.786 1.00 90.06 91 ILE A O 1
ATOM 733 N N . LYS A 1 92 ? -3.372 -4.514 11.028 1.00 91.81 92 LYS A N 1
ATOM 734 C CA . LYS A 1 92 ? -2.912 -5.905 10.906 1.00 91.81 92 LYS A CA 1
ATOM 735 C C . LYS A 1 92 ? -2.303 -6.185 9.535 1.00 91.81 92 LYS A C 1
ATOM 737 O O . LYS A 1 92 ? -1.185 -6.680 9.484 1.00 91.81 92 LYS A O 1
ATOM 742 N N . ASP A 1 93 ? -2.983 -5.800 8.452 1.00 92.94 93 ASP A N 1
ATOM 743 C CA . ASP A 1 93 ? -2.476 -5.972 7.083 1.00 92.94 93 ASP A CA 1
ATOM 744 C C . ASP A 1 93 ? -1.095 -5.301 6.914 1.00 92.94 93 ASP A C 1
ATOM 746 O O . ASP A 1 93 ? -0.207 -5.835 6.244 1.00 92.94 93 ASP A O 1
ATOM 750 N N . LEU A 1 94 ? -0.904 -4.134 7.536 1.00 91.19 94 LEU A N 1
ATOM 751 C CA . LEU A 1 94 ? 0.348 -3.386 7.499 1.00 91.19 94 LEU A CA 1
ATOM 752 C C . LEU A 1 94 ? 1.449 -4.009 8.375 1.00 91.19 94 LEU A C 1
ATOM 754 O O . LEU A 1 94 ? 2.606 -4.031 7.959 1.00 91.19 94 LEU A O 1
ATOM 758 N N . LEU A 1 95 ? 1.110 -4.525 9.558 1.00 89.94 95 LEU A N 1
ATOM 759 C CA . LEU A 1 95 ? 2.054 -5.249 10.415 1.00 89.94 95 LEU A CA 1
ATOM 760 C C . LEU A 1 95 ? 2.537 -6.533 9.737 1.00 89.94 95 LEU A C 1
ATOM 762 O O . LEU A 1 95 ? 3.743 -6.746 9.643 1.00 89.94 95 LEU A O 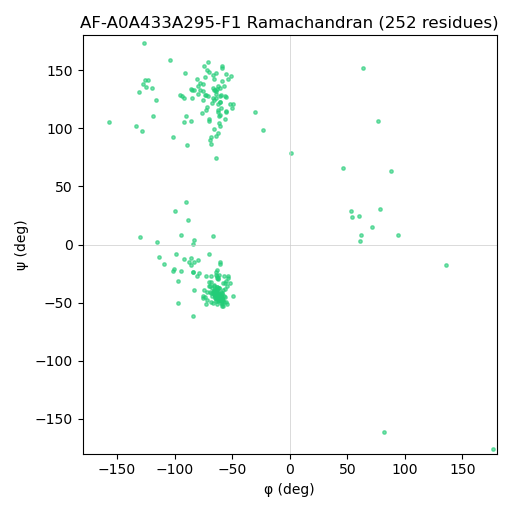1
ATOM 766 N N . ASP A 1 96 ? 1.617 -7.324 9.180 1.00 92.50 96 ASP A N 1
ATOM 767 C CA . ASP A 1 96 ? 1.941 -8.534 8.420 1.00 92.50 96 ASP A CA 1
ATOM 768 C C . ASP A 1 96 ? 2.887 -8.203 7.256 1.00 92.50 96 ASP A C 1
ATOM 770 O O . ASP A 1 96 ? 3.908 -8.870 7.043 1.00 92.50 96 ASP A O 1
ATOM 774 N N . ALA A 1 97 ? 2.577 -7.126 6.524 1.00 93.12 97 ALA A N 1
ATOM 775 C CA . ALA A 1 97 ? 3.428 -6.637 5.454 1.00 93.12 97 ALA A CA 1
ATOM 776 C C . ALA A 1 97 ? 4.810 -6.208 5.964 1.00 93.12 97 ALA A C 1
ATOM 778 O O . ALA A 1 97 ? 5.789 -6.551 5.317 1.00 93.12 97 ALA A O 1
ATOM 779 N N . ASP A 1 98 ? 4.938 -5.503 7.093 1.00 89.25 98 ASP A N 1
ATOM 780 C CA . ASP A 1 98 ? 6.244 -5.096 7.641 1.00 89.25 98 ASP A CA 1
ATOM 781 C C . ASP A 1 98 ? 7.088 -6.307 8.066 1.00 89.25 98 ASP A C 1
ATOM 783 O O . ASP A 1 98 ? 8.277 -6.393 7.725 1.00 89.25 98 ASP A O 1
ATOM 787 N N . GLU A 1 99 ? 6.454 -7.283 8.722 1.00 89.25 99 GLU A N 1
ATOM 788 C CA . GLU A 1 99 ? 7.107 -8.457 9.304 1.00 89.25 99 GLU A CA 1
ATOM 789 C C . GLU A 1 99 ? 7.763 -9.382 8.280 1.00 89.25 99 GLU A C 1
ATOM 791 O O . GLU A 1 99 ? 8.727 -10.077 8.614 1.00 89.25 99 GLU A O 1
ATOM 796 N N . GLY A 1 100 ? 7.291 -9.413 7.035 1.00 90.00 100 GLY A N 1
ATOM 797 C CA . GLY A 1 100 ? 7.738 -10.469 6.122 1.00 90.00 100 GLY A CA 1
ATOM 798 C C . GLY A 1 100 ? 6.652 -11.117 5.304 1.00 90.00 100 GLY A C 1
ATOM 799 O O . GLY A 1 100 ? 6.979 -11.828 4.361 1.00 90.00 100 GLY A O 1
ATOM 800 N N . LEU A 1 101 ? 5.394 -10.965 5.700 1.00 92.75 101 LEU A N 1
ATOM 801 C CA . LEU A 1 101 ? 4.385 -11.942 5.341 1.00 92.75 101 LEU A CA 1
ATOM 802 C C . LEU A 1 101 ? 3.801 -11.631 3.968 1.00 92.75 101 LEU A C 1
ATOM 804 O O . LEU A 1 101 ? 3.442 -10.494 3.660 1.00 92.75 101 LEU A O 1
ATOM 808 N N . LEU A 1 102 ? 3.699 -12.674 3.149 1.00 95.06 102 LEU A N 1
ATOM 809 C CA . LEU A 1 102 ? 2.966 -12.655 1.894 1.00 95.06 102 LEU A CA 1
ATOM 810 C C . LEU A 1 102 ? 1.800 -13.634 1.984 1.00 95.06 102 LEU A C 1
ATOM 812 O O . LEU A 1 102 ? 1.986 -14.822 2.249 1.00 95.06 102 LEU A O 1
ATOM 816 N N . VAL A 1 103 ? 0.595 -13.130 1.741 1.00 95.06 103 VAL A N 1
ATOM 817 C CA . VAL A 1 103 ? -0.615 -13.949 1.635 1.00 95.06 103 VAL A CA 1
ATOM 818 C C . VAL A 1 103 ? -0.470 -14.847 0.402 1.00 95.06 103 VAL A C 1
ATOM 820 O O . VAL A 1 103 ? -0.083 -14.339 -0.650 1.00 95.06 103 VAL A O 1
ATOM 823 N N . PRO A 1 104 ? -0.744 -16.162 0.470 1.00 93.50 104 PRO A N 1
ATOM 824 C CA . PRO A 1 104 ? -0.676 -17.029 -0.704 1.00 93.50 104 PRO A CA 1
ATOM 825 C C . PRO A 1 104 ? -1.758 -16.660 -1.726 1.00 93.50 104 PRO A C 1
ATOM 827 O O . PRO A 1 104 ? -2.866 -16.265 -1.364 1.00 93.50 104 PRO A O 1
ATOM 830 N N . PHE A 1 105 ? -1.448 -16.799 -3.015 1.00 93.25 105 PHE A N 1
ATOM 831 C CA . PHE A 1 105 ? -2.431 -16.573 -4.073 1.00 93.25 105 PHE A CA 1
ATOM 832 C C . PHE A 1 105 ? -3.488 -17.690 -4.095 1.00 93.25 105 PHE A C 1
ATOM 834 O O . PHE A 1 105 ? -3.152 -18.871 -4.177 1.00 93.25 105 PHE A O 1
ATOM 841 N N . ASP A 1 106 ? -4.765 -17.304 -4.060 1.00 93.00 106 ASP A N 1
ATOM 842 C CA . ASP A 1 106 ? -5.919 -18.193 -4.217 1.00 93.00 106 ASP A CA 1
ATOM 843 C C . ASP A 1 106 ? -6.731 -17.770 -5.448 1.00 93.00 106 ASP A C 1
ATOM 845 O O . ASP A 1 106 ? -7.394 -16.732 -5.449 1.00 93.00 106 ASP A O 1
ATOM 849 N N . ASN A 1 107 ? -6.704 -18.596 -6.496 1.00 90.94 107 ASN A N 1
ATOM 850 C CA . ASN A 1 107 ? -7.390 -18.318 -7.759 1.00 90.94 107 ASN A CA 1
ATOM 851 C C . ASN A 1 107 ? -8.926 -18.389 -7.675 1.00 90.94 107 ASN A C 1
ATOM 853 O O . ASN A 1 107 ? -9.603 -18.044 -8.643 1.00 90.94 107 ASN A O 1
ATOM 857 N N . ARG A 1 108 ? -9.484 -18.842 -6.546 1.00 93.69 108 ARG A N 1
ATOM 858 C CA . ARG A 1 108 ? -10.934 -18.872 -6.299 1.00 93.69 108 ARG A CA 1
ATOM 859 C C . ARG A 1 108 ? -11.442 -17.567 -5.707 1.00 93.69 108 ARG A C 1
ATOM 861 O O . ARG A 1 108 ? -12.651 -17.345 -5.660 1.00 93.69 108 ARG A O 1
ATOM 868 N N . ARG A 1 109 ? -10.535 -16.722 -5.220 1.00 93.94 109 ARG A N 1
ATOM 869 C CA . ARG A 1 109 ? -10.890 -15.473 -4.566 1.00 93.94 109 ARG A CA 1
ATOM 870 C C . ARG A 1 109 ? -11.095 -14.366 -5.593 1.00 93.94 109 ARG A C 1
ATOM 872 O O . ARG A 1 109 ? -10.268 -14.149 -6.474 1.00 93.94 109 ARG A O 1
ATOM 879 N N . ILE A 1 110 ? -12.189 -13.626 -5.438 1.00 93.88 110 ILE A N 1
ATOM 880 C CA . ILE A 1 110 ? -12.452 -12.427 -6.233 1.00 93.88 110 ILE A CA 1
ATOM 881 C C . ILE A 1 110 ? -11.556 -11.300 -5.716 1.00 93.88 110 ILE A C 1
ATOM 883 O O . ILE A 1 110 ? -11.583 -10.972 -4.531 1.00 93.88 110 ILE A O 1
ATOM 887 N N . MET A 1 111 ? -10.764 -10.714 -6.611 1.00 94.38 111 MET A N 1
ATOM 888 C CA . MET A 1 111 ? -9.911 -9.567 -6.313 1.00 94.38 111 MET A CA 1
ATOM 889 C C . MET A 1 111 ? -10.629 -8.277 -6.701 1.00 94.38 111 MET A C 1
ATOM 891 O O . MET A 1 111 ? -11.100 -8.152 -7.828 1.00 94.38 111 MET A O 1
ATOM 895 N N . LEU A 1 112 ? -10.692 -7.315 -5.778 1.00 95.06 112 LEU A N 1
ATOM 896 C CA . LEU A 1 112 ? -11.338 -6.017 -6.014 1.00 95.06 112 LEU A CA 1
ATOM 897 C C . LEU A 1 112 ? -10.463 -5.035 -6.810 1.00 95.06 112 LEU A C 1
ATOM 899 O O . LEU A 1 112 ? -10.969 -4.032 -7.300 1.00 95.06 112 LEU A O 1
ATOM 903 N N . GLY A 1 113 ? -9.170 -5.333 -6.965 1.00 94.31 113 GLY A N 1
ATOM 904 C CA . GLY A 1 113 ? -8.227 -4.491 -7.698 1.00 94.31 113 GLY A CA 1
ATOM 905 C C . GLY A 1 113 ? -7.681 -3.323 -6.873 1.00 94.31 113 GLY A C 1
ATOM 906 O O . GLY A 1 113 ? -7.707 -3.343 -5.637 1.00 94.31 113 GLY A O 1
ATOM 907 N N . ALA A 1 114 ? -7.151 -2.330 -7.583 1.00 96.25 114 ALA A N 1
ATOM 908 C CA . ALA A 1 114 ? -6.589 -1.110 -7.023 1.00 96.25 114 ALA A CA 1
ATOM 909 C C . ALA A 1 114 ? -7.289 0.123 -7.598 1.00 96.25 114 ALA A C 1
ATOM 911 O O . ALA A 1 114 ? -7.641 0.157 -8.778 1.00 96.25 114 ALA A O 1
ATOM 912 N N . GLU A 1 115 ? -7.505 1.124 -6.750 1.00 95.56 115 GLU A N 1
ATOM 913 C CA . GLU A 1 115 ? -8.001 2.426 -7.179 1.00 95.56 115 GLU A CA 1
ATOM 914 C C . GLU A 1 115 ? -6.872 3.243 -7.806 1.00 95.56 115 GLU A C 1
ATOM 916 O O . GLU A 1 115 ? -5.793 3.375 -7.229 1.00 95.56 115 GLU A O 1
ATOM 921 N N . ASN A 1 116 ? -7.141 3.841 -8.965 1.00 92.94 116 ASN A N 1
ATOM 922 C CA . ASN A 1 116 ? -6.150 4.651 -9.653 1.00 92.94 116 ASN A CA 1
ATOM 923 C C . ASN A 1 116 ? -5.994 6.023 -8.975 1.00 92.94 116 ASN A C 1
ATOM 925 O O . ASN A 1 116 ? -6.886 6.870 -9.035 1.00 92.94 116 ASN A O 1
ATOM 929 N N . ASP A 1 117 ? -4.823 6.259 -8.394 1.00 93.25 117 ASP A N 1
ATOM 930 C CA . ASP A 1 117 ? -4.416 7.550 -7.857 1.00 93.25 117 ASP A CA 1
ATOM 931 C C . ASP A 1 117 ? -4.115 8.572 -8.966 1.00 93.25 117 ASP A C 1
ATOM 933 O O . ASP A 1 117 ? -3.210 8.389 -9.787 1.00 93.25 117 ASP A O 1
ATOM 937 N N . GLU A 1 118 ? -4.884 9.666 -8.973 1.00 89.31 118 GLU A N 1
ATOM 938 C CA . GLU A 1 118 ? -4.755 10.808 -9.897 1.00 89.31 118 GLU A CA 1
ATOM 939 C C . GLU A 1 118 ? -4.783 10.427 -11.389 1.00 89.31 118 GLU A C 1
ATOM 941 O O . GLU A 1 118 ? -4.285 11.165 -12.234 1.00 89.31 118 GLU A O 1
ATOM 946 N N . TYR A 1 119 ? -5.376 9.278 -11.728 1.00 90.88 119 TYR A N 1
ATOM 947 C CA . TYR A 1 119 ? -5.397 8.704 -13.081 1.00 90.88 119 TYR A CA 1
ATOM 948 C C . TYR A 1 119 ? -4.017 8.351 -13.660 1.00 90.88 119 TYR A C 1
ATOM 950 O O . TYR A 1 119 ? -3.926 7.955 -14.820 1.00 90.88 119 TYR A O 1
ATOM 958 N N . THR A 1 120 ? -2.951 8.426 -12.862 1.00 94.00 120 THR A N 1
ATOM 959 C CA . THR A 1 120 ? -1.563 8.270 -13.319 1.00 94.00 120 THR A CA 1
ATOM 960 C C . THR A 1 120 ? -0.862 7.044 -12.740 1.00 94.00 120 THR A C 1
ATOM 962 O O . THR A 1 120 ? 0.308 6.833 -13.034 1.00 94.00 120 THR A O 1
ATOM 965 N N . SER A 1 121 ? -1.539 6.215 -11.940 1.00 95.56 121 SER A N 1
ATOM 966 C CA . SER A 1 121 ? -0.920 5.075 -11.233 1.00 95.56 121 SER A CA 1
ATOM 967 C C . SER A 1 121 ? -1.103 3.703 -11.896 1.00 95.56 121 SER A C 1
ATOM 969 O O . SER A 1 121 ? -0.423 2.754 -11.517 1.00 95.56 121 SER A O 1
ATOM 971 N N . CYS A 1 122 ? -1.925 3.593 -12.944 1.00 95.19 122 CYS A N 1
ATOM 972 C CA . CYS A 1 122 ? -2.283 2.311 -13.570 1.00 95.19 122 CYS A CA 1
ATOM 973 C C . CYS A 1 122 ? -1.089 1.471 -14.069 1.00 95.19 122 CYS A C 1
ATOM 975 O O . CYS A 1 122 ? -1.183 0.242 -14.132 1.00 95.19 122 CYS A O 1
ATOM 977 N N . TYR A 1 123 ? 0.034 2.113 -14.412 1.00 96.50 123 TYR A N 1
ATOM 978 C CA . TYR A 1 123 ? 1.270 1.435 -14.813 1.00 96.50 123 TYR A CA 1
ATOM 979 C C . TYR A 1 123 ? 1.920 0.674 -13.647 1.00 96.50 123 TYR A C 1
ATOM 981 O O . TYR A 1 123 ? 2.503 -0.387 -13.867 1.00 96.50 123 TYR A O 1
ATOM 989 N N . ILE A 1 124 ? 1.779 1.185 -12.417 1.00 96.94 124 ILE A N 1
ATOM 990 C CA . ILE A 1 124 ? 2.222 0.538 -11.176 1.00 96.94 124 ILE A CA 1
ATOM 991 C C . ILE A 1 124 ? 1.293 -0.634 -10.879 1.00 96.94 124 ILE A C 1
ATOM 993 O O . ILE A 1 124 ? 1.765 -1.755 -10.699 1.00 96.94 124 ILE A O 1
ATOM 997 N N . ASP A 1 125 ? -0.020 -0.393 -10.894 1.00 95.50 125 ASP A N 1
ATOM 998 C CA . ASP A 1 125 ? -1.024 -1.405 -10.551 1.00 95.50 125 ASP A CA 1
ATOM 999 C C . ASP A 1 125 ? -0.911 -2.631 -11.463 1.00 95.50 125 ASP A C 1
ATOM 1001 O O . ASP A 1 125 ? -0.858 -3.771 -10.995 1.00 95.50 125 ASP A O 1
ATOM 1005 N N . SER A 1 126 ? -0.806 -2.388 -12.772 1.00 95.69 126 SER A N 1
ATOM 1006 C CA . SER A 1 126 ? -0.684 -3.439 -13.785 1.00 95.69 126 SER A CA 1
ATOM 1007 C C . SER A 1 126 ? 0.626 -4.213 -13.647 1.00 95.69 126 SER A C 1
ATOM 1009 O O . SER A 1 126 ? 0.628 -5.438 -13.779 1.00 95.69 126 SER A O 1
ATOM 1011 N N . LEU A 1 127 ? 1.734 -3.524 -13.348 1.00 97.00 127 LEU A N 1
ATOM 1012 C CA . LEU A 1 127 ? 3.030 -4.168 -13.155 1.00 97.00 127 LEU A CA 1
ATOM 1013 C C . LEU A 1 127 ? 3.037 -5.057 -11.913 1.00 97.00 127 LEU A C 1
ATOM 1015 O O . LEU A 1 127 ? 3.418 -6.224 -11.996 1.00 97.00 127 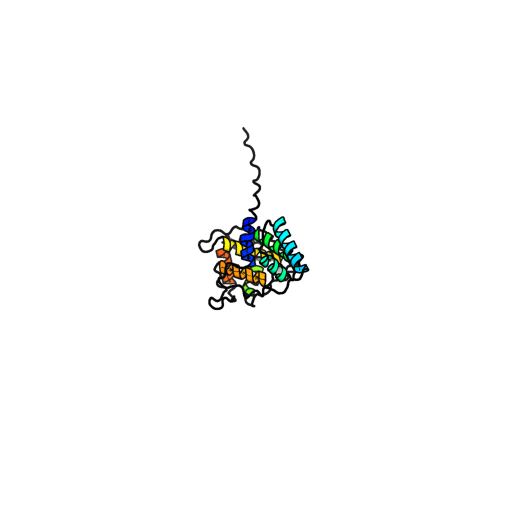LEU A O 1
ATOM 1019 N N . LEU A 1 128 ? 2.602 -4.523 -10.769 1.00 96.94 128 LEU A N 1
ATOM 1020 C CA . LEU A 1 128 ? 2.572 -5.276 -9.518 1.00 96.94 128 LEU A CA 1
ATOM 1021 C C . LEU A 1 128 ? 1.614 -6.462 -9.611 1.00 96.94 128 LEU A C 1
ATOM 1023 O O . LEU A 1 128 ? 1.945 -7.549 -9.131 1.00 96.94 128 LEU A O 1
ATOM 1027 N N . PHE A 1 129 ? 0.473 -6.286 -10.284 1.00 95.88 129 PHE A N 1
ATOM 1028 C CA . PHE A 1 129 ? -0.430 -7.389 -10.583 1.00 95.88 129 PHE A CA 1
ATOM 1029 C C . PHE A 1 129 ? 0.280 -8.481 -11.393 1.00 95.88 129 PHE A C 1
ATOM 1031 O O . PHE A 1 129 ? 0.288 -9.646 -10.991 1.00 95.88 129 PHE A O 1
ATOM 1038 N N . ALA A 1 130 ? 0.917 -8.108 -12.506 1.00 95.56 130 ALA A N 1
ATOM 1039 C CA . ALA A 1 130 ? 1.587 -9.050 -13.395 1.00 95.56 130 ALA A CA 1
ATOM 1040 C C . ALA A 1 130 ? 2.766 -9.771 -12.725 1.00 95.56 130 ALA A C 1
ATOM 1042 O O . ALA A 1 130 ? 2.949 -10.962 -12.959 1.00 95.56 130 ALA A O 1
ATOM 1043 N N . MET A 1 131 ? 3.546 -9.080 -11.890 1.00 94.00 131 MET A N 1
ATOM 1044 C CA . MET A 1 131 ? 4.707 -9.660 -11.211 1.00 94.00 131 MET A CA 1
ATOM 1045 C C . MET A 1 131 ? 4.307 -10.577 -10.055 1.00 94.00 131 MET A C 1
ATOM 1047 O O . MET A 1 131 ? 4.850 -11.669 -9.924 1.00 94.00 131 MET A O 1
ATOM 1051 N N . PHE A 1 132 ? 3.378 -10.148 -9.201 1.00 94.69 132 PHE A N 1
ATOM 1052 C CA . PHE A 1 132 ? 3.214 -10.765 -7.883 1.00 94.69 132 PHE A CA 1
ATOM 1053 C C . PHE A 1 132 ? 1.898 -11.499 -7.685 1.00 94.69 132 PHE A C 1
ATOM 1055 O O . PHE A 1 132 ? 1.760 -12.187 -6.683 1.00 94.69 132 PHE A O 1
ATOM 1062 N N . ILE A 1 133 ? 0.905 -11.389 -8.566 1.00 93.62 133 ILE A N 1
ATOM 1063 C CA . ILE A 1 133 ? -0.373 -12.072 -8.324 1.00 93.62 133 ILE A CA 1
ATOM 1064 C C . ILE A 1 133 ? -0.324 -13.529 -8.794 1.00 93.62 133 ILE A C 1
ATOM 1066 O O . ILE A 1 133 ? -0.429 -14.410 -7.941 1.00 93.62 133 ILE A O 1
ATOM 1070 N N . PRO A 1 134 ? -0.104 -13.828 -10.087 1.00 89.75 134 PRO A N 1
ATOM 1071 C CA . PRO A 1 134 ? -0.103 -15.211 -10.558 1.00 89.75 134 PRO A CA 1
ATOM 1072 C C . PRO A 1 134 ? 1.236 -15.940 -10.362 1.00 89.75 134 PRO A C 1
ATOM 1074 O O . PRO A 1 134 ? 1.274 -17.163 -10.490 1.00 89.75 134 PRO A O 1
ATOM 1077 N N . PHE A 1 135 ? 2.335 -15.228 -10.082 1.00 88.06 135 PHE A N 1
ATOM 1078 C CA . PHE A 1 135 ? 3.678 -15.814 -10.049 1.00 88.06 135 PHE A CA 1
ATOM 1079 C C . PHE A 1 135 ? 4.338 -15.678 -8.679 1.00 88.06 135 PHE A C 1
ATOM 1081 O O . PHE A 1 135 ? 4.378 -14.600 -8.091 1.00 88.06 135 PHE A O 1
ATOM 1088 N N . SER A 1 136 ? 4.941 -16.772 -8.211 1.00 88.31 136 SER A N 1
ATOM 1089 C CA . SER A 1 136 ? 5.811 -16.770 -7.031 1.00 88.31 136 SER A CA 1
ATOM 1090 C C . SER A 1 136 ? 7.265 -16.408 -7.358 1.00 88.31 136 SER A C 1
ATOM 1092 O O . SER A 1 136 ? 8.046 -16.118 -6.457 1.00 88.31 136 SER A O 1
ATOM 1094 N N . THR A 1 137 ? 7.645 -16.379 -8.642 1.00 87.88 137 THR A N 1
ATOM 1095 C CA . THR A 1 137 ? 9.025 -16.134 -9.106 1.00 87.88 137 THR A CA 1
ATOM 1096 C C . THR A 1 137 ? 9.606 -14.817 -8.596 1.00 87.88 137 THR A C 1
ATOM 1098 O O . THR A 1 137 ? 10.806 -14.732 -8.349 1.00 87.88 137 THR A O 1
ATOM 1101 N N . PHE A 1 138 ? 8.764 -13.798 -8.425 1.00 89.94 138 PHE A N 1
ATOM 1102 C CA . PHE A 1 138 ? 9.182 -12.476 -7.967 1.00 89.94 138 PHE A CA 1
ATOM 1103 C C . PHE A 1 138 ? 9.095 -12.308 -6.445 1.00 89.94 138 PHE A C 1
ATOM 1105 O O . PHE A 1 138 ? 9.677 -11.366 -5.920 1.00 89.94 138 PHE A O 1
ATOM 1112 N N . GLU A 1 139 ? 8.447 -13.215 -5.703 1.00 90.94 139 GLU A N 1
ATOM 1113 C CA . GLU A 1 139 ? 8.329 -13.121 -4.236 1.00 90.94 139 GLU A CA 1
ATOM 1114 C C . GLU A 1 139 ? 9.668 -12.984 -3.495 1.00 90.94 139 GLU A C 1
ATOM 1116 O O . GLU A 1 139 ? 9.715 -12.219 -2.528 1.00 90.94 139 GLU A O 1
ATOM 1121 N N . PRO A 1 140 ? 10.782 -13.616 -3.930 1.00 89.25 140 PRO A N 1
ATOM 1122 C CA . PRO A 1 140 ? 12.087 -13.380 -3.322 1.00 89.25 140 PRO A CA 1
ATOM 1123 C C . PRO A 1 140 ? 12.498 -11.900 -3.267 1.00 89.25 140 PRO A C 1
ATOM 1125 O O . PRO A 1 140 ? 13.202 -11.528 -2.330 1.00 89.25 140 PRO A O 1
ATOM 1128 N N . LEU A 1 141 ? 12.017 -11.045 -4.184 1.00 88.56 141 LEU A N 1
ATOM 1129 C CA . LEU A 1 141 ? 12.247 -9.591 -4.143 1.00 88.56 141 LEU A CA 1
ATOM 1130 C C . LEU A 1 141 ? 11.649 -8.916 -2.905 1.00 88.56 141 LEU A C 1
ATOM 1132 O O . LEU A 1 141 ? 12.137 -7.876 -2.472 1.00 88.56 141 LEU A O 1
ATOM 1136 N N . LEU A 1 142 ? 10.566 -9.476 -2.365 1.00 90.25 142 LEU A N 1
ATOM 1137 C CA . LEU A 1 142 ? 9.809 -8.914 -1.246 1.00 90.25 142 LEU A CA 1
ATOM 1138 C C . LEU A 1 142 ? 10.135 -9.594 0.087 1.00 90.25 142 LEU A C 1
ATOM 1140 O O . LEU A 1 142 ? 9.910 -9.014 1.146 1.00 90.25 142 LEU A O 1
ATOM 1144 N N . LEU A 1 143 ? 10.643 -10.827 0.034 1.00 87.12 143 LEU A N 1
ATOM 1145 C CA . LEU A 1 143 ? 10.981 -11.633 1.210 1.00 87.12 143 LEU A CA 1
ATOM 1146 C C . LEU A 1 143 ? 12.455 -11.507 1.617 1.00 87.12 143 LEU A C 1
ATOM 1148 O O . LEU A 1 143 ? 12.805 -11.774 2.769 1.00 87.12 143 LEU A O 1
ATOM 1152 N N . SER A 1 144 ? 13.330 -11.121 0.687 1.00 79.62 144 SER A N 1
ATOM 1153 C CA . SER A 1 144 ? 14.753 -10.940 0.972 1.00 79.62 144 SER A CA 1
ATOM 1154 C C . SER A 1 144 ? 15.001 -9.593 1.641 1.00 79.62 144 SER A C 1
ATOM 1156 O O . SER A 1 144 ? 14.403 -8.580 1.284 1.00 79.62 144 SER A O 1
ATOM 1158 N N . THR A 1 145 ? 15.932 -9.560 2.595 1.00 71.62 145 THR A N 1
ATOM 1159 C CA . THR A 1 145 ? 16.468 -8.284 3.082 1.00 71.62 145 THR A CA 1
ATOM 1160 C C . THR A 1 145 ? 17.126 -7.575 1.895 1.00 71.62 145 THR A C 1
ATOM 1162 O O . THR A 1 145 ? 17.978 -8.211 1.271 1.00 71.62 145 THR A O 1
ATOM 1165 N N . PRO A 1 146 ? 16.788 -6.304 1.592 1.00 62.31 146 PRO A N 1
ATOM 1166 C CA . PRO A 1 146 ? 17.448 -5.576 0.519 1.00 62.31 146 PRO A CA 1
ATOM 1167 C C . PRO A 1 146 ? 18.945 -5.595 0.791 1.00 62.31 146 PRO A C 1
ATOM 1169 O O . PRO A 1 146 ? 19.370 -5.234 1.900 1.00 62.31 146 PRO A O 1
ATOM 1172 N N . ALA A 1 147 ? 19.746 -6.032 -0.178 1.00 58.03 147 ALA A N 1
ATOM 1173 C CA . ALA A 1 147 ? 21.165 -5.764 -0.069 1.00 58.03 147 ALA A CA 1
ATOM 1174 C C . ALA A 1 147 ? 21.355 -4.243 -0.130 1.00 58.03 147 ALA A C 1
ATOM 1176 O O . ALA A 1 147 ? 20.539 -3.499 -0.679 1.00 58.03 147 ALA A O 1
ATOM 1177 N N . VAL A 1 148 ? 22.373 -3.755 0.569 1.00 53.25 148 VAL A N 1
ATOM 1178 C CA . VAL A 1 148 ? 22.637 -2.322 0.663 1.00 53.25 148 VAL A CA 1
ATOM 1179 C C . VAL A 1 148 ? 23.083 -1.839 -0.717 1.00 53.25 148 VAL A C 1
ATOM 1181 O O . VAL A 1 148 ? 24.269 -1.886 -1.030 1.00 53.25 148 VAL A O 1
ATOM 1184 N N . SER A 1 149 ? 22.137 -1.375 -1.536 1.00 57.41 149 SER A N 1
ATOM 1185 C CA . SER A 1 149 ? 22.452 -0.633 -2.753 1.00 57.41 149 SER A CA 1
ATOM 1186 C C . SER A 1 149 ? 23.224 0.625 -2.362 1.00 57.41 149 SER A C 1
ATOM 1188 O O . SER A 1 149 ? 22.843 1.349 -1.439 1.00 57.41 149 SER A O 1
ATOM 1190 N N . THR A 1 150 ? 24.312 0.920 -3.072 1.00 58.31 150 THR A N 1
ATOM 1191 C CA . THR A 1 150 ? 25.133 2.122 -2.846 1.00 58.31 150 THR A CA 1
ATOM 1192 C C . THR A 1 150 ? 24.366 3.432 -3.042 1.00 58.31 150 THR A C 1
ATOM 1194 O O . THR A 1 150 ? 24.849 4.482 -2.620 1.00 58.31 150 THR A O 1
ATOM 1197 N N . PHE A 1 151 ? 23.185 3.386 -3.666 1.00 65.94 151 PHE A N 1
ATOM 1198 C CA . PHE A 1 151 ? 22.434 4.566 -4.099 1.00 65.94 151 PHE A CA 1
ATOM 1199 C C . PHE A 1 151 ? 21.167 4.845 -3.283 1.00 65.94 151 PHE A C 1
ATOM 1201 O O . PHE A 1 151 ? 20.669 5.970 -3.318 1.00 65.94 151 PHE A O 1
ATOM 1208 N N . VAL A 1 152 ? 20.660 3.869 -2.521 1.00 74.69 152 VAL A N 1
ATOM 1209 C CA . VAL A 1 152 ? 19.413 4.009 -1.750 1.00 74.69 152 VAL A CA 1
ATOM 1210 C C . VAL A 1 152 ? 19.640 3.636 -0.295 1.00 74.69 152 VAL A C 1
ATOM 1212 O O . VAL A 1 152 ? 20.319 2.666 0.035 1.00 74.69 152 VAL A O 1
ATOM 1215 N N . LYS A 1 153 ? 19.053 4.417 0.617 1.00 79.69 153 LYS A N 1
ATOM 1216 C CA . LYS A 1 153 ? 19.135 4.113 2.046 1.00 79.69 153 LYS A CA 1
ATOM 1217 C C . LYS A 1 153 ? 18.423 2.779 2.304 1.00 79.69 153 LYS A C 1
ATOM 1219 O O . LYS A 1 153 ? 17.265 2.643 1.909 1.00 79.69 153 LYS A O 1
ATOM 1224 N N . PRO A 1 154 ? 19.026 1.837 3.054 1.00 78.25 154 PRO A N 1
ATOM 1225 C CA . PRO A 1 154 ? 18.404 0.539 3.339 1.00 78.25 154 PRO A CA 1
ATOM 1226 C C . PRO A 1 154 ? 17.000 0.637 3.951 1.00 78.25 154 PRO A C 1
ATOM 1228 O O . PRO A 1 154 ? 16.160 -0.238 3.759 1.00 78.25 154 PRO A O 1
ATOM 1231 N N . LEU A 1 155 ? 16.740 1.720 4.688 1.00 82.62 155 LEU A N 1
ATOM 1232 C CA . LEU A 1 155 ? 15.437 2.006 5.275 1.00 82.62 155 LEU A CA 1
ATOM 1233 C C . LEU A 1 155 ? 14.361 2.306 4.223 1.00 82.62 155 LEU A C 1
ATOM 1235 O O . LEU A 1 155 ? 13.242 1.825 4.364 1.00 82.62 155 LEU A O 1
ATOM 1239 N N . ASP A 1 156 ? 14.692 3.076 3.186 1.00 86.75 156 ASP A N 1
ATOM 1240 C CA . ASP A 1 156 ? 13.737 3.470 2.146 1.00 86.75 156 ASP A CA 1
ATOM 1241 C C . ASP A 1 156 ? 13.397 2.264 1.255 1.00 86.75 156 ASP A C 1
ATOM 1243 O O . ASP A 1 156 ? 12.224 1.998 1.008 1.00 86.75 156 ASP A O 1
ATOM 1247 N N . ALA A 1 157 ? 14.395 1.441 0.908 1.00 87.06 157 ALA A N 1
ATOM 1248 C CA . ALA A 1 157 ? 14.172 0.181 0.194 1.00 87.06 157 ALA A CA 1
ATOM 1249 C C . ALA A 1 157 ? 13.280 -0.793 0.989 1.00 87.06 157 ALA A C 1
ATOM 1251 O O . ALA A 1 157 ? 12.347 -1.377 0.438 1.00 87.06 157 ALA A O 1
ATOM 1252 N N . ARG A 1 158 ? 13.511 -0.928 2.305 1.00 87.25 158 ARG A N 1
ATOM 1253 C CA . ARG A 1 158 ? 12.648 -1.731 3.189 1.00 87.25 158 ARG A CA 1
ATOM 1254 C C . ARG A 1 158 ? 11.216 -1.193 3.225 1.00 87.25 158 ARG A C 1
ATOM 1256 O O . ARG A 1 158 ? 10.281 -1.986 3.170 1.00 87.25 158 ARG A O 1
ATOM 1263 N N . ARG A 1 159 ? 11.034 0.128 3.326 1.00 89.38 159 ARG A N 1
ATOM 1264 C CA . ARG A 1 159 ? 9.699 0.752 3.307 1.00 89.38 159 ARG A CA 1
ATOM 1265 C C . ARG A 1 159 ? 8.972 0.447 2.007 1.00 89.38 159 ARG A C 1
ATOM 1267 O O . ARG A 1 159 ? 7.836 -0.011 2.053 1.00 89.38 159 ARG A O 1
ATOM 1274 N N . LEU A 1 160 ? 9.655 0.587 0.872 1.00 92.88 160 LEU A N 1
ATOM 1275 C CA . LEU A 1 160 ? 9.090 0.237 -0.425 1.00 92.88 160 LEU A CA 1
ATOM 1276 C C . LEU A 1 160 ? 8.689 -1.245 -0.498 1.00 92.88 160 LEU A C 1
ATOM 1278 O O . LEU A 1 160 ? 7.581 -1.546 -0.933 1.00 92.88 160 LEU A O 1
ATOM 1282 N N . GLN A 1 161 ? 9.529 -2.173 -0.025 1.00 92.81 161 GLN A N 1
ATOM 1283 C CA . GLN A 1 161 ? 9.153 -3.591 0.055 1.00 92.81 161 GLN A CA 1
ATOM 1284 C C . GLN A 1 161 ? 7.914 -3.816 0.927 1.00 92.81 161 GLN A C 1
ATOM 1286 O O . GLN A 1 161 ? 7.046 -4.604 0.559 1.00 92.81 161 GLN A O 1
ATOM 1291 N N . THR A 1 162 ? 7.811 -3.151 2.081 1.00 93.12 162 THR A N 1
ATOM 1292 C CA . THR A 1 162 ? 6.616 -3.209 2.938 1.00 93.12 162 THR A CA 1
ATOM 1293 C C . THR A 1 162 ? 5.379 -2.703 2.196 1.00 93.12 162 THR A C 1
ATOM 1295 O O . THR A 1 162 ? 4.357 -3.385 2.201 1.00 93.12 162 THR A O 1
ATOM 1298 N N . SER A 1 163 ? 5.474 -1.584 1.479 1.00 95.06 163 SER A N 1
ATOM 1299 C CA . SER A 1 163 ? 4.355 -1.033 0.704 1.00 95.06 163 SER A CA 1
ATOM 1300 C C . SER A 1 163 ? 3.937 -1.930 -0.461 1.00 95.06 163 SER A C 1
ATOM 1302 O O . SER A 1 163 ? 2.741 -2.138 -0.673 1.00 95.06 163 SER A O 1
ATOM 1304 N N . ILE A 1 164 ? 4.891 -2.550 -1.167 1.00 96.75 164 ILE A N 1
ATOM 1305 C CA . ILE A 1 164 ? 4.576 -3.539 -2.208 1.00 96.75 164 ILE A CA 1
ATOM 1306 C C . ILE A 1 164 ? 3.931 -4.789 -1.587 1.00 96.75 164 ILE A C 1
ATOM 1308 O O . ILE A 1 164 ? 2.929 -5.276 -2.108 1.00 96.75 164 ILE A O 1
ATOM 1312 N N . ARG A 1 165 ? 4.438 -5.293 -0.452 1.00 96.56 165 ARG A N 1
ATOM 1313 C CA . ARG A 1 165 ? 3.826 -6.432 0.261 1.00 96.56 165 ARG A CA 1
ATOM 1314 C C . ARG A 1 165 ? 2.400 -6.125 0.695 1.00 96.56 165 ARG A C 1
ATOM 1316 O O . ARG A 1 165 ? 1.523 -6.948 0.461 1.00 96.56 165 ARG A O 1
ATOM 1323 N N . LEU A 1 166 ? 2.149 -4.940 1.250 1.00 96.44 166 LEU A N 1
ATOM 1324 C CA . LEU A 1 166 ? 0.803 -4.503 1.616 1.00 96.44 166 LEU A CA 1
ATOM 1325 C C . LEU A 1 166 ? -0.121 -4.499 0.393 1.00 96.44 166 LEU A C 1
ATOM 1327 O O . LEU A 1 166 ? -1.195 -5.095 0.440 1.00 96.44 166 LEU A O 1
ATOM 1331 N N . PHE A 1 167 ? 0.313 -3.894 -0.717 1.00 97.56 167 PHE A N 1
ATOM 1332 C CA . PHE A 1 167 ? -0.439 -3.876 -1.975 1.00 97.56 167 PHE A CA 1
ATOM 1333 C C . PHE A 1 167 ? -0.808 -5.298 -2.436 1.00 97.56 167 PHE A C 1
ATOM 1335 O O . PHE A 1 167 ? -1.979 -5.603 -2.676 1.00 97.56 167 PHE A O 1
ATOM 1342 N N . VAL A 1 168 ? 0.180 -6.196 -2.498 1.00 97.19 168 VAL A N 1
ATOM 1343 C CA . VAL A 1 168 ? 0.000 -7.588 -2.942 1.00 97.19 168 VAL A CA 1
ATOM 1344 C C . VAL A 1 168 ? -0.895 -8.374 -1.982 1.00 97.19 168 VAL A C 1
ATOM 1346 O O . VAL A 1 168 ? -1.801 -9.078 -2.430 1.00 97.19 168 VAL A O 1
ATOM 1349 N N . ASN A 1 169 ? -0.697 -8.231 -0.671 1.00 97.06 169 ASN A N 1
ATOM 1350 C CA . ASN A 1 169 ? -1.485 -8.922 0.350 1.00 97.06 169 ASN A CA 1
ATOM 1351 C C . ASN A 1 169 ? -2.953 -8.516 0.310 1.00 97.06 169 ASN A C 1
ATOM 1353 O O . ASN A 1 169 ? -3.824 -9.382 0.415 1.00 97.06 169 ASN A O 1
ATOM 1357 N N . ARG A 1 170 ? -3.240 -7.224 0.116 1.00 96.44 170 ARG A N 1
ATOM 1358 C CA . ARG A 1 170 ? -4.610 -6.720 -0.041 1.00 96.44 170 ARG A CA 1
ATOM 1359 C C . ARG A 1 170 ? -5.281 -7.369 -1.249 1.00 96.44 170 ARG A C 1
ATOM 1361 O O . ARG A 1 170 ? -6.340 -7.974 -1.081 1.00 96.44 170 ARG A O 1
ATOM 1368 N N . LEU A 1 171 ? -4.621 -7.362 -2.412 1.00 96.19 171 LEU A N 1
ATOM 1369 C CA . LEU A 1 171 ? -5.139 -8.011 -3.621 1.00 96.19 171 LEU A CA 1
ATOM 1370 C C . LEU A 1 171 ? -5.371 -9.511 -3.426 1.00 96.19 171 LEU A C 1
ATOM 1372 O O . LEU A 1 171 ? -6.483 -9.987 -3.648 1.00 96.19 171 LEU A O 1
ATOM 1376 N N . ARG A 1 172 ? -4.366 -10.256 -2.951 1.00 96.12 172 ARG A N 1
ATOM 1377 C CA . ARG A 1 172 ? -4.469 -11.710 -2.724 1.00 96.12 172 ARG A CA 1
ATOM 1378 C C . ARG A 1 172 ? -5.494 -12.075 -1.646 1.00 96.12 172 ARG A C 1
ATOM 1380 O O . ARG A 1 172 ? -6.055 -13.164 -1.686 1.00 96.12 172 ARG A O 1
ATOM 1387 N N . SER A 1 173 ? -5.796 -11.155 -0.730 1.00 95.50 173 SER A N 1
ATOM 1388 C CA . SER A 1 173 ? -6.869 -11.292 0.264 1.00 95.50 173 SER A CA 1
ATOM 1389 C C . SER A 1 173 ? -8.246 -10.882 -0.260 1.00 95.50 173 SER A C 1
ATOM 1391 O O . SER A 1 173 ? -9.229 -10.998 0.475 1.00 95.50 173 SER A O 1
ATOM 1393 N N . GLY A 1 174 ? -8.361 -10.453 -1.520 1.00 95.44 174 GLY A N 1
ATOM 1394 C CA . GLY A 1 174 ? -9.612 -9.982 -2.117 1.00 95.44 174 GLY A CA 1
ATOM 1395 C C . GLY A 1 174 ? -10.066 -8.623 -1.585 1.00 95.44 174 GLY A C 1
ATOM 1396 O O . GLY A 1 174 ? -11.222 -8.253 -1.758 1.00 95.44 174 GLY A O 1
ATOM 1397 N N . LYS A 1 175 ? -9.176 -7.882 -0.917 1.00 95.75 175 LYS A N 1
ATOM 1398 C CA . LYS A 1 175 ? -9.450 -6.546 -0.390 1.00 95.75 175 LYS A CA 1
ATOM 1399 C C . LYS A 1 175 ? -9.077 -5.494 -1.435 1.00 95.75 175 LYS A C 1
ATOM 1401 O O . LYS A 1 175 ? -8.120 -5.663 -2.188 1.00 95.75 175 LYS A O 1
ATOM 1406 N N . LEU A 1 176 ? -9.815 -4.387 -1.453 1.00 95.44 176 LEU A N 1
ATOM 1407 C CA . LEU A 1 176 ? -9.510 -3.245 -2.313 1.00 95.44 176 LEU A CA 1
ATOM 1408 C C . LEU A 1 176 ? -8.191 -2.599 -1.872 1.00 95.44 176 LEU A C 1
ATOM 1410 O O . LEU A 1 176 ? -7.974 -2.364 -0.671 1.00 95.44 176 LEU A O 1
ATOM 1414 N N . VAL A 1 177 ? -7.328 -2.290 -2.838 1.00 96.50 177 VAL A N 1
ATOM 1415 C CA . VAL A 1 177 ? -6.204 -1.377 -2.625 1.00 96.50 177 VAL A CA 1
ATOM 1416 C C . VAL A 1 177 ? -6.716 0.041 -2.844 1.00 96.50 177 VAL A C 1
ATOM 1418 O O . VAL A 1 177 ? -6.994 0.447 -3.968 1.00 96.50 177 VAL A O 1
ATOM 1421 N N . THR A 1 178 ? -6.876 0.780 -1.751 1.00 93.69 178 THR A N 1
ATOM 1422 C CA . THR A 1 178 ? -7.385 2.154 -1.802 1.00 93.69 178 THR A CA 1
ATOM 1423 C C . THR A 1 178 ? -6.355 3.109 -2.399 1.00 93.69 178 THR A C 1
ATOM 1425 O O . THR A 1 178 ? -5.144 2.890 -2.296 1.00 93.69 178 THR A O 1
ATOM 1428 N N . THR A 1 179 ? -6.836 4.233 -2.924 1.00 92.25 179 THR A N 1
ATOM 1429 C CA . THR A 1 179 ? -6.028 5.323 -3.492 1.00 92.25 179 THR A CA 1
ATOM 1430 C C . THR A 1 179 ? -4.928 5.785 -2.532 1.00 92.25 179 THR A C 1
ATOM 1432 O O . THR A 1 179 ? -3.831 6.147 -2.942 1.00 92.25 179 THR A O 1
ATOM 1435 N N . ARG A 1 180 ? -5.184 5.733 -1.220 1.00 88.56 180 ARG A N 1
ATOM 1436 C CA . ARG A 1 180 ? -4.199 6.079 -0.190 1.00 88.56 180 ARG A CA 1
ATOM 1437 C C . ARG A 1 180 ? -3.032 5.095 -0.134 1.00 88.56 180 ARG A C 1
ATOM 1439 O O . ARG A 1 180 ? -1.894 5.540 -0.027 1.00 88.56 180 ARG A O 1
ATOM 1446 N N . ILE A 1 181 ? -3.302 3.789 -0.200 1.00 92.56 181 ILE A N 1
ATOM 1447 C CA . ILE A 1 181 ? -2.245 2.764 -0.226 1.00 92.56 181 ILE A CA 1
ATOM 1448 C C . ILE A 1 181 ? -1.404 2.941 -1.494 1.00 92.56 181 ILE A C 1
ATOM 1450 O O . ILE A 1 181 ? -0.177 2.925 -1.419 1.00 92.56 181 ILE A O 1
ATOM 1454 N N . VAL A 1 182 ? -2.054 3.194 -2.636 1.00 95.00 182 VAL A N 1
ATOM 1455 C CA . VAL A 1 182 ? -1.363 3.493 -3.898 1.00 95.00 182 VAL A CA 1
ATOM 1456 C C . VAL A 1 182 ? -0.507 4.755 -3.767 1.00 95.00 182 VAL A C 1
ATOM 1458 O O . VAL A 1 182 ? 0.677 4.725 -4.092 1.00 95.00 182 VAL A O 1
ATOM 1461 N N . ARG A 1 183 ? -1.046 5.849 -3.217 1.00 92.81 183 ARG A N 1
ATOM 1462 C CA . ARG A 1 183 ? -0.287 7.088 -2.996 1.00 92.81 183 ARG A CA 1
ATOM 1463 C C . ARG A 1 183 ? 0.922 6.864 -2.087 1.00 92.81 183 ARG A C 1
ATOM 1465 O O . ARG A 1 183 ? 2.009 7.316 -2.427 1.00 92.81 183 ARG A O 1
ATOM 1472 N N . GLN A 1 184 ? 0.773 6.135 -0.981 1.00 91.50 184 GLN A N 1
ATOM 1473 C CA . GLN A 1 184 ? 1.894 5.820 -0.089 1.00 91.50 184 GLN A CA 1
ATOM 1474 C C . GLN A 1 184 ? 2.976 4.995 -0.802 1.00 91.50 184 GLN A C 1
ATOM 1476 O O . GLN A 1 184 ? 4.160 5.305 -0.699 1.00 91.50 184 GLN A O 1
ATOM 1481 N N . LEU A 1 185 ? 2.583 4.008 -1.607 1.00 94.81 185 LEU A N 1
ATOM 1482 C CA . LEU A 1 185 ? 3.516 3.260 -2.447 1.00 94.81 185 LEU A CA 1
ATOM 1483 C C . LEU A 1 185 ? 4.280 4.181 -3.420 1.00 94.81 185 LEU A C 1
ATOM 1485 O O . LEU A 1 185 ? 5.492 4.038 -3.583 1.00 94.81 185 LEU A O 1
ATOM 1489 N N . ARG A 1 186 ? 3.605 5.159 -4.037 1.00 94.44 186 ARG A N 1
ATOM 1490 C CA . ARG A 1 186 ? 4.250 6.160 -4.908 1.00 94.44 186 ARG A CA 1
ATOM 1491 C C . ARG A 1 186 ? 5.197 7.082 -4.135 1.00 94.44 186 ARG A C 1
ATOM 1493 O O . ARG A 1 186 ? 6.239 7.481 -4.664 1.00 94.44 186 ARG A O 1
ATOM 1500 N N . GLU A 1 187 ? 4.865 7.408 -2.888 1.00 92.75 187 GLU A N 1
ATOM 1501 C CA . GLU A 1 187 ? 5.749 8.146 -1.985 1.00 92.75 187 GLU A CA 1
ATOM 1502 C C . GLU A 1 187 ? 7.044 7.372 -1.709 1.00 92.75 187 GLU A C 1
ATOM 1504 O O . GLU A 1 187 ? 8.138 7.926 -1.866 1.00 92.75 187 GLU A O 1
ATOM 1509 N N . ASP A 1 188 ? 6.928 6.083 -1.391 1.00 92.69 188 ASP A N 1
ATOM 1510 C CA . ASP A 1 188 ? 8.072 5.210 -1.115 1.00 92.69 188 ASP A CA 1
ATOM 1511 C C . ASP A 1 188 ? 8.929 4.960 -2.364 1.00 92.69 188 ASP A C 1
ATOM 1513 O O . ASP A 1 188 ? 10.161 4.986 -2.279 1.00 92.69 188 ASP A O 1
ATOM 1517 N N . LEU A 1 189 ? 8.304 4.819 -3.540 1.00 94.06 189 LEU A N 1
ATOM 1518 C CA . LEU A 1 189 ? 9.003 4.757 -4.829 1.00 94.06 189 LEU A CA 1
ATOM 1519 C C . LEU A 1 189 ? 9.873 6.001 -5.041 1.00 94.06 189 LEU A C 1
ATOM 1521 O O . LEU A 1 189 ? 11.061 5.892 -5.349 1.00 94.06 189 LEU A O 1
ATOM 1525 N N . ALA A 1 190 ? 9.308 7.193 -4.840 1.00 92.75 190 ALA A N 1
ATOM 1526 C CA . ALA A 1 190 ? 10.046 8.441 -5.013 1.00 92.75 190 ALA A CA 1
ATOM 1527 C C . ALA A 1 190 ? 11.176 8.602 -3.981 1.00 92.75 190 ALA A C 1
ATOM 1529 O O . ALA A 1 190 ? 12.245 9.109 -4.324 1.00 92.75 190 ALA A O 1
ATOM 1530 N N . CYS A 1 191 ? 10.978 8.145 -2.737 1.00 89.69 191 CYS A N 1
ATOM 1531 C CA . CYS A 1 191 ? 12.039 8.117 -1.723 1.00 89.69 191 CYS A CA 1
ATOM 1532 C C . CYS A 1 191 ? 13.205 7.207 -2.137 1.00 89.69 191 CYS A C 1
ATOM 1534 O O . CYS A 1 191 ? 14.353 7.493 -1.800 1.00 89.69 191 CYS A O 1
ATOM 1536 N N . CYS A 1 192 ? 12.924 6.160 -2.916 1.00 90.50 192 CYS A N 1
ATOM 1537 C CA . CYS A 1 192 ? 13.931 5.282 -3.509 1.00 90.50 192 CYS A CA 1
ATOM 1538 C C . CYS A 1 192 ? 14.536 5.823 -4.818 1.00 90.50 192 CYS A C 1
ATOM 1540 O O . CYS A 1 192 ? 15.345 5.140 -5.439 1.00 90.50 192 CYS A O 1
ATOM 1542 N N . GLY A 1 193 ? 14.174 7.037 -5.248 1.00 91.12 193 GLY A N 1
ATOM 1543 C CA . GLY A 1 193 ? 14.723 7.677 -6.446 1.00 91.12 193 GLY A CA 1
ATOM 1544 C C . GLY A 1 193 ? 13.912 7.473 -7.727 1.00 91.12 193 GLY A C 1
ATOM 1545 O O . GLY A 1 193 ? 14.377 7.873 -8.796 1.00 91.12 193 GLY A O 1
ATOM 1546 N N . TRP A 1 194 ? 12.705 6.899 -7.648 1.00 93.81 194 TRP A N 1
ATOM 1547 C CA . TRP A 1 194 ? 11.812 6.793 -8.804 1.00 93.81 194 TRP A CA 1
ATOM 1548 C C . TRP A 1 194 ? 11.394 8.176 -9.319 1.00 93.81 194 TRP A C 1
ATOM 1550 O O . TRP A 1 194 ? 10.968 9.042 -8.548 1.00 93.81 194 TRP A O 1
ATOM 1560 N N . LYS A 1 195 ? 11.456 8.374 -10.639 1.00 87.69 195 LYS A N 1
ATOM 1561 C CA . LYS A 1 195 ? 11.174 9.656 -11.306 1.00 87.69 195 LYS A CA 1
ATOM 1562 C C . LYS A 1 195 ? 9.703 9.830 -11.704 1.00 87.69 195 LYS A C 1
ATOM 1564 O O . LYS A 1 195 ? 9.419 10.447 -12.714 1.00 87.69 195 LYS A O 1
ATOM 1569 N N . GLY A 1 196 ? 8.766 9.345 -10.894 1.00 83.81 196 GLY A N 1
ATOM 1570 C CA . GLY A 1 196 ? 7.322 9.472 -11.152 1.00 83.81 196 GLY A CA 1
ATOM 1571 C C . GLY A 1 196 ? 6.674 10.744 -10.599 1.00 83.81 196 GLY A C 1
ATOM 1572 O O . GLY A 1 196 ? 5.476 10.734 -10.316 1.00 83.81 196 GLY A O 1
ATOM 1573 N N . ARG A 1 197 ? 7.455 11.800 -10.334 1.00 88.75 197 ARG A N 1
ATOM 1574 C CA . ARG A 1 197 ? 6.949 13.093 -9.854 1.00 88.75 197 ARG A CA 1
ATOM 1575 C C . ARG A 1 197 ? 7.519 14.238 -10.657 1.00 88.75 197 ARG A C 1
ATOM 1577 O O . ARG A 1 197 ? 8.738 14.366 -10.781 1.00 88.75 197 ARG A O 1
ATOM 1584 N N . ASP A 1 198 ? 6.633 15.126 -11.084 1.00 87.38 198 ASP A N 1
ATOM 1585 C CA . ASP A 1 198 ? 7.039 16.358 -11.735 1.00 87.38 198 ASP A CA 1
ATOM 1586 C C . ASP A 1 198 ? 7.834 17.239 -10.743 1.00 87.38 198 ASP A C 1
ATOM 1588 O O . ASP A 1 198 ? 7.353 17.535 -9.640 1.00 87.38 198 ASP A O 1
ATOM 1592 N N . PRO A 1 199 ? 9.053 17.685 -11.097 1.00 84.44 199 PRO A N 1
ATOM 1593 C CA . PRO A 1 199 ? 9.891 18.467 -10.191 1.00 84.44 199 PRO A CA 1
ATOM 1594 C C . PRO A 1 199 ? 9.305 19.827 -9.788 1.00 84.44 199 PRO A C 1
ATOM 1596 O O . PRO A 1 199 ? 9.723 20.382 -8.771 1.00 84.44 199 PRO A O 1
ATOM 1599 N N . ARG A 1 200 ? 8.380 20.387 -10.580 1.00 87.44 200 ARG A N 1
ATOM 1600 C CA . ARG A 1 200 ? 7.806 21.724 -10.375 1.00 87.44 200 ARG A CA 1
ATOM 1601 C C . ARG A 1 200 ? 6.472 21.659 -9.644 1.00 87.44 200 ARG A C 1
ATOM 1603 O O . ARG A 1 200 ? 6.286 22.378 -8.669 1.00 87.44 200 ARG A O 1
ATOM 1610 N N . SER A 1 201 ? 5.552 20.820 -10.112 1.00 87.25 201 SER A N 1
ATOM 1611 C CA . SER A 1 201 ? 4.206 20.695 -9.552 1.00 87.25 201 SER A CA 1
ATOM 1612 C C . SER A 1 201 ? 4.147 19.732 -8.372 1.00 87.25 201 SER A C 1
ATOM 1614 O O . SER A 1 201 ? 3.186 19.785 -7.609 1.00 87.25 201 SER A O 1
ATOM 1616 N N . ARG A 1 202 ? 5.158 18.860 -8.212 1.00 85.94 202 ARG A N 1
ATOM 1617 C CA . ARG A 1 202 ? 5.184 17.750 -7.241 1.00 85.94 202 ARG A CA 1
ATOM 1618 C C . ARG A 1 202 ? 4.070 16.719 -7.447 1.00 85.94 202 ARG A C 1
ATOM 1620 O O . ARG A 1 202 ? 3.999 15.773 -6.664 1.00 85.94 202 ARG A O 1
ATOM 1627 N N . ALA A 1 203 ? 3.248 16.882 -8.485 1.00 88.62 203 ALA A N 1
ATOM 1628 C CA . ALA A 1 203 ? 2.202 15.946 -8.853 1.00 88.62 203 ALA A CA 1
ATOM 1629 C C . ALA A 1 203 ? 2.822 14.663 -9.396 1.00 88.62 203 ALA A C 1
ATOM 1631 O O . ALA A 1 203 ? 3.900 14.684 -10.007 1.00 88.62 203 ALA A O 1
ATOM 1632 N N . PHE A 1 204 ? 2.141 13.547 -9.169 1.00 92.81 204 PHE A N 1
ATOM 1633 C CA . PHE A 1 204 ? 2.610 12.290 -9.706 1.00 92.81 204 PHE A CA 1
ATOM 1634 C C . PHE A 1 204 ? 2.248 12.150 -11.183 1.00 92.81 204 PHE A C 1
ATOM 1636 O O . PHE A 1 204 ? 1.125 12.422 -11.611 1.00 92.81 204 PHE A O 1
ATOM 1643 N N . THR A 1 205 ? 3.216 11.682 -11.956 1.00 92.88 205 THR A N 1
ATOM 1644 C CA . THR A 1 205 ? 3.115 11.510 -13.401 1.00 92.88 205 THR A CA 1
ATOM 1645 C C . THR A 1 205 ? 2.932 10.040 -13.762 1.00 92.88 205 THR A C 1
ATOM 1647 O O . THR A 1 205 ? 3.179 9.129 -12.959 1.00 92.88 205 THR A O 1
ATOM 1650 N N . GLN A 1 206 ? 2.401 9.817 -14.963 1.00 93.44 206 GLN A N 1
ATOM 1651 C CA . GLN A 1 206 ? 2.339 8.493 -15.564 1.00 93.44 206 GLN A CA 1
ATOM 1652 C C . GLN A 1 206 ? 3.677 8.210 -16.240 1.00 93.44 206 GLN A C 1
ATOM 1654 O O . GLN A 1 206 ? 4.166 9.050 -16.989 1.00 93.44 206 GLN A O 1
ATOM 1659 N N . GLU A 1 207 ? 4.229 7.027 -15.993 1.00 94.75 207 GLU A N 1
ATOM 1660 C CA . GLU A 1 207 ? 5.540 6.617 -16.494 1.00 94.75 207 GLU A CA 1
ATOM 1661 C C . GLU A 1 207 ? 5.449 5.283 -17.242 1.00 94.75 207 GLU A C 1
ATOM 1663 O O . GLU A 1 207 ? 4.405 4.619 -17.253 1.00 94.75 207 GLU A O 1
ATOM 1668 N N . ASP A 1 208 ? 6.556 4.883 -17.864 1.00 94.81 208 ASP A N 1
ATOM 1669 C CA . ASP A 1 208 ? 6.654 3.619 -18.582 1.00 94.81 208 ASP A CA 1
ATOM 1670 C C . ASP A 1 208 ? 6.775 2.417 -17.622 1.00 94.81 208 ASP A C 1
ATOM 1672 O O . ASP A 1 208 ? 7.575 2.392 -16.681 1.00 94.81 208 ASP A O 1
ATOM 1676 N N . THR A 1 209 ? 5.972 1.378 -17.873 1.00 95.56 209 THR A N 1
ATOM 1677 C CA . THR A 1 209 ? 5.955 0.151 -17.063 1.00 95.56 209 THR A CA 1
ATOM 1678 C C . THR A 1 209 ? 7.283 -0.612 -17.107 1.00 95.56 209 THR A C 1
ATOM 1680 O O . THR A 1 209 ? 7.685 -1.193 -16.097 1.00 95.56 209 THR A O 1
ATOM 1683 N N . SER A 1 210 ? 7.967 -0.636 -18.253 1.00 94.62 210 SER A N 1
ATOM 1684 C CA . SER A 1 210 ? 9.248 -1.333 -18.408 1.00 94.62 210 SER A CA 1
ATOM 1685 C C . SER A 1 210 ? 10.375 -0.629 -17.652 1.00 94.62 210 SER A C 1
ATOM 1687 O O . SER A 1 210 ? 11.198 -1.304 -17.033 1.00 94.62 210 SER A O 1
ATOM 1689 N N . GLU A 1 211 ? 10.362 0.706 -17.598 1.00 95.31 211 GLU A N 1
ATOM 1690 C CA . GLU A 1 211 ? 11.296 1.472 -16.766 1.00 95.31 211 GLU A CA 1
ATOM 1691 C C . GLU A 1 211 ? 11.076 1.194 -15.276 1.00 95.31 211 GLU A C 1
ATOM 1693 O O . GLU A 1 211 ? 12.043 0.975 -14.543 1.00 95.31 211 GLU A O 1
ATOM 1698 N N . LEU A 1 212 ? 9.814 1.126 -14.831 1.00 95.75 212 LEU A N 1
ATOM 1699 C CA . LEU A 1 212 ? 9.496 0.784 -13.442 1.00 95.75 212 LEU A CA 1
ATOM 1700 C C . LEU A 1 212 ? 9.942 -0.641 -13.099 1.00 95.75 212 LEU A C 1
ATOM 1702 O O . LEU A 1 212 ? 10.482 -0.876 -12.018 1.00 95.75 212 LEU A O 1
ATOM 1706 N N . PHE A 1 213 ? 9.741 -1.589 -14.015 1.00 94.62 213 PHE A N 1
ATOM 1707 C CA . PHE A 1 213 ? 10.214 -2.960 -13.848 1.00 94.62 213 PHE A CA 1
ATOM 1708 C C . PHE A 1 213 ? 11.733 -3.006 -13.658 1.00 94.62 213 PHE A C 1
ATOM 1710 O O . PHE A 1 213 ? 12.207 -3.578 -12.674 1.00 94.62 213 PHE A O 1
ATOM 1717 N N . LEU A 1 214 ? 12.492 -2.362 -14.551 1.00 92.38 214 LEU A N 1
ATOM 1718 C CA . LEU A 1 214 ? 13.951 -2.302 -14.448 1.00 92.38 214 LEU A CA 1
ATOM 1719 C C . LEU A 1 214 ? 14.381 -1.671 -13.122 1.00 92.38 214 LEU A C 1
ATOM 1721 O O . LEU A 1 214 ? 15.164 -2.279 -12.395 1.00 92.38 214 LEU A O 1
ATOM 1725 N N . PHE A 1 215 ? 13.781 -0.537 -12.756 1.00 92.88 215 PHE A N 1
ATOM 1726 C CA . PHE A 1 215 ? 14.046 0.139 -11.489 1.00 92.88 215 PHE A CA 1
ATOM 1727 C C . PHE A 1 215 ? 13.828 -0.773 -10.275 1.00 92.88 215 PHE A C 1
ATOM 1729 O O . PHE A 1 215 ? 14.709 -0.877 -9.426 1.00 92.88 215 PHE A O 1
ATOM 1736 N N . LEU A 1 216 ? 12.688 -1.468 -10.189 1.00 92.00 216 LEU A N 1
ATOM 1737 C CA . LEU A 1 216 ? 12.397 -2.366 -9.068 1.00 92.00 216 LEU A CA 1
ATOM 1738 C C . LEU A 1 216 ? 13.366 -3.550 -9.011 1.00 92.00 216 LEU A C 1
ATOM 1740 O O . LEU A 1 216 ? 13.811 -3.921 -7.927 1.00 92.00 216 LEU 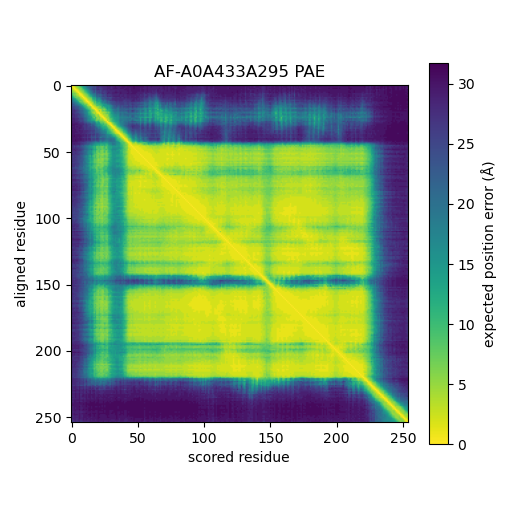A O 1
ATOM 1744 N N . THR A 1 217 ? 13.692 -4.145 -10.160 1.00 89.06 217 THR A N 1
ATOM 1745 C CA . THR A 1 217 ? 14.602 -5.301 -10.212 1.00 89.06 217 THR A CA 1
ATOM 1746 C C . THR A 1 217 ? 16.050 -4.937 -9.897 1.00 89.06 217 THR A C 1
ATOM 1748 O O . THR A 1 217 ? 16.745 -5.745 -9.285 1.00 89.06 217 THR A O 1
ATOM 1751 N N . GLU A 1 218 ? 16.492 -3.731 -10.255 1.00 87.62 218 GLU A N 1
ATOM 1752 C CA . GLU A 1 218 ? 17.803 -3.205 -9.873 1.00 87.62 218 GLU A CA 1
ATOM 1753 C C . GLU A 1 218 ? 17.834 -2.852 -8.381 1.00 87.62 218 GLU A C 1
ATOM 1755 O O . GLU A 1 218 ? 18.737 -3.270 -7.660 1.00 87.62 218 GLU A O 1
ATOM 1760 N N . LEU A 1 219 ? 16.812 -2.141 -7.896 1.00 88.06 219 LEU A N 1
ATOM 1761 C CA . LEU A 1 219 ? 16.726 -1.682 -6.511 1.00 88.06 219 LEU A CA 1
ATOM 1762 C C . LEU A 1 219 ? 16.643 -2.829 -5.500 1.00 88.06 219 LEU A C 1
ATOM 1764 O O . LEU A 1 219 ? 17.257 -2.763 -4.437 1.00 88.06 219 LEU A O 1
ATOM 1768 N N . LEU A 1 220 ? 15.839 -3.846 -5.807 1.00 86.44 220 LEU A N 1
ATOM 1769 C CA . LEU A 1 220 ? 15.606 -4.996 -4.931 1.00 86.44 220 LEU A CA 1
ATOM 1770 C C . LEU A 1 220 ? 16.537 -6.173 -5.252 1.00 86.44 220 LEU A C 1
ATOM 1772 O O . LEU A 1 220 ? 16.347 -7.254 -4.697 1.00 86.44 220 LEU A O 1
ATOM 1776 N N . GLU A 1 221 ? 17.521 -5.951 -6.131 1.00 80.25 221 GLU A N 1
ATOM 1777 C CA . GLU A 1 221 ? 18.528 -6.919 -6.568 1.00 80.25 221 GLU A CA 1
ATOM 1778 C C . GLU A 1 221 ? 17.924 -8.279 -6.932 1.00 80.25 221 GLU A C 1
ATOM 1780 O O . GLU A 1 221 ? 18.173 -9.291 -6.272 1.00 80.25 221 GLU A O 1
ATOM 1785 N N . LEU A 1 222 ? 17.112 -8.308 -7.995 1.00 70.00 222 LEU A N 1
ATOM 1786 C CA . LEU A 1 222 ? 16.523 -9.549 -8.493 1.00 70.00 222 LEU A CA 1
ATOM 1787 C C . LEU A 1 222 ? 17.622 -10.611 -8.662 1.00 70.00 222 LEU A C 1
ATOM 1789 O O . LEU A 1 222 ? 18.523 -10.418 -9.485 1.00 70.00 222 LEU A O 1
ATOM 1793 N N . PRO A 1 223 ? 17.570 -11.741 -7.924 1.00 64.00 223 PRO A N 1
ATOM 1794 C CA . PRO A 1 223 ? 18.525 -12.812 -8.142 1.00 64.00 223 PRO A CA 1
ATOM 1795 C C . PRO A 1 223 ? 18.379 -13.279 -9.589 1.00 64.00 223 PRO A C 1
ATOM 1797 O O . PRO A 1 223 ? 17.260 -13.520 -10.043 1.00 64.00 223 PRO A O 1
ATOM 1800 N N . TYR A 1 224 ? 19.510 -13.344 -10.303 1.00 56.59 224 TYR A N 1
ATOM 1801 C CA . TYR A 1 224 ? 19.615 -13.690 -11.724 1.00 56.59 224 TYR A CA 1
ATOM 1802 C C . TYR A 1 224 ? 18.506 -14.651 -12.163 1.00 56.59 224 TYR A C 1
ATOM 1804 O O . TYR A 1 224 ? 18.481 -15.800 -11.722 1.00 56.59 224 TYR A O 1
ATOM 1812 N N . LEU A 1 225 ? 17.609 -14.193 -13.043 1.00 56.09 225 LEU A N 1
ATOM 1813 C CA . LEU A 1 225 ? 16.634 -15.067 -13.688 1.00 56.09 225 LEU A CA 1
ATOM 1814 C C . LEU A 1 225 ? 17.410 -16.091 -14.527 1.00 56.09 225 LEU A C 1
ATOM 1816 O O . LEU A 1 225 ? 18.060 -15.700 -15.504 1.00 56.09 225 LEU A O 1
ATOM 1820 N N . PRO A 1 226 ? 17.371 -17.394 -14.200 1.00 53.34 226 PRO A N 1
ATOM 1821 C CA . PRO A 1 226 ? 17.930 -18.386 -15.091 1.00 53.34 226 PRO A CA 1
ATOM 1822 C C . PRO A 1 226 ? 17.019 -18.447 -16.316 1.00 53.34 226 PRO A C 1
ATOM 1824 O O . PRO A 1 226 ? 15.897 -18.946 -16.260 1.00 53.34 226 PRO A O 1
ATOM 1827 N N . VAL A 1 227 ? 17.496 -17.929 -17.445 1.00 46.56 227 VAL A N 1
ATOM 1828 C CA . VAL A 1 227 ? 16.911 -18.246 -18.747 1.00 46.56 227 VAL A CA 1
ATOM 1829 C C . VAL A 1 227 ? 17.122 -19.740 -18.979 1.00 46.56 227 VAL A C 1
ATOM 1831 O O . VAL A 1 227 ? 18.175 -20.170 -19.453 1.00 46.56 227 VAL A O 1
ATOM 1834 N N . CYS A 1 228 ? 16.129 -20.553 -18.616 1.00 51.88 228 CYS A N 1
ATOM 1835 C CA . CYS A 1 228 ? 16.042 -21.921 -19.102 1.00 51.88 228 CYS A CA 1
ATOM 1836 C C . CYS A 1 228 ? 15.910 -21.834 -20.620 1.00 51.88 228 CYS A C 1
ATOM 1838 O O . CYS A 1 228 ? 14.852 -21.479 -21.139 1.00 51.88 228 CYS A O 1
ATOM 1840 N N . LYS A 1 229 ? 16.999 -22.131 -21.338 1.00 43.75 229 LYS A N 1
ATOM 1841 C CA . LYS A 1 229 ? 16.916 -22.418 -22.769 1.00 43.75 229 LYS A CA 1
ATOM 1842 C C . LYS A 1 229 ? 15.850 -23.502 -22.934 1.00 43.75 229 LYS A C 1
ATOM 1844 O O . LYS A 1 229 ? 16.024 -24.566 -22.337 1.00 43.75 229 LYS A O 1
ATOM 1849 N N . PRO A 1 230 ? 14.770 -23.273 -23.700 1.00 52.28 230 PRO A N 1
ATOM 1850 C CA . PRO A 1 230 ? 13.918 -24.377 -24.084 1.00 52.28 230 PRO A CA 1
ATOM 1851 C C . PRO A 1 230 ? 14.807 -25.337 -24.867 1.00 52.28 230 PRO A C 1
ATOM 1853 O O . P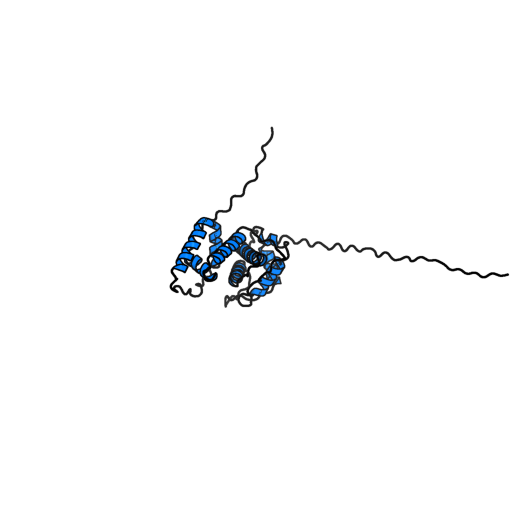RO A 1 230 ? 15.396 -24.975 -25.889 1.00 52.28 230 PRO A O 1
ATOM 1856 N N . GLU A 1 231 ? 14.971 -26.541 -24.338 1.00 49.69 231 GLU A N 1
ATOM 1857 C CA . GLU A 1 231 ? 15.603 -27.626 -25.062 1.00 49.69 231 GLU A CA 1
ATOM 1858 C C . GLU A 1 231 ? 14.624 -27.998 -26.179 1.00 49.69 231 GLU A C 1
ATOM 1860 O O . GLU A 1 231 ? 13.678 -28.763 -25.989 1.00 49.69 231 GLU A O 1
ATOM 1865 N N . ILE A 1 232 ? 14.778 -27.349 -27.337 1.00 56.03 232 ILE A N 1
ATOM 1866 C CA . ILE A 1 232 ? 14.054 -27.709 -28.553 1.00 56.03 232 ILE A CA 1
ATOM 1867 C C . ILE A 1 232 ? 14.618 -29.066 -28.967 1.00 56.03 232 ILE A C 1
ATOM 1869 O O . ILE A 1 232 ? 15.585 -29.165 -29.723 1.00 56.03 232 ILE A O 1
ATOM 1873 N N . SER A 1 233 ? 14.039 -30.124 -28.409 1.00 51.34 233 SER A N 1
ATOM 1874 C CA . SER A 1 233 ? 14.237 -31.477 -28.894 1.00 51.34 233 SER A CA 1
ATOM 1875 C C . SER A 1 233 ? 13.615 -31.541 -30.285 1.00 51.34 233 SER A C 1
ATOM 1877 O O . SER A 1 233 ? 12.404 -31.650 -30.461 1.00 51.34 233 SER A O 1
ATOM 1879 N N . PHE A 1 234 ? 14.463 -31.423 -31.306 1.00 47.88 234 PHE A N 1
ATOM 1880 C CA . PHE A 1 234 ? 14.108 -31.834 -32.654 1.00 47.88 234 PHE A CA 1
ATOM 1881 C C . PHE A 1 234 ? 13.837 -33.338 -32.606 1.00 47.88 234 PHE A C 1
ATOM 1883 O O . PHE A 1 234 ? 14.760 -34.150 -32.653 1.00 47.88 234 PHE A O 1
ATOM 1890 N N . LEU A 1 235 ? 12.566 -33.715 -32.474 1.00 46.59 235 LEU A N 1
ATOM 1891 C CA . LEU A 1 235 ? 12.145 -35.081 -32.737 1.00 46.59 235 LEU A CA 1
ATOM 1892 C C . LEU A 1 235 ? 12.432 -35.365 -34.220 1.00 46.59 235 LEU A C 1
ATOM 1894 O O . LEU A 1 235 ? 11.916 -34.645 -35.081 1.00 46.59 235 LEU A O 1
ATOM 1898 N N . PRO A 1 236 ? 13.258 -36.370 -34.555 1.00 46.06 236 PRO A N 1
ATOM 1899 C CA . PRO A 1 236 ? 13.489 -36.720 -35.944 1.00 46.06 236 PRO A CA 1
ATOM 1900 C C . PRO A 1 236 ? 12.179 -37.245 -36.538 1.00 46.06 236 PRO A C 1
ATOM 1902 O O . PRO A 1 236 ? 11.579 -38.188 -36.021 1.00 46.06 236 PRO A O 1
ATOM 1905 N N . SER A 1 237 ? 11.731 -36.624 -37.630 1.00 47.47 237 SER A N 1
ATOM 1906 C CA . SER A 1 237 ? 10.570 -37.076 -38.390 1.00 47.47 237 SER A CA 1
ATOM 1907 C C . SER A 1 237 ? 10.831 -38.489 -38.913 1.00 47.47 237 SER A C 1
ATOM 1909 O O . SER A 1 237 ? 11.676 -38.688 -39.791 1.00 47.47 237 SER A O 1
ATOM 1911 N N . THR A 1 238 ? 10.116 -39.480 -38.395 1.00 45.00 238 THR A N 1
ATOM 1912 C CA . THR A 1 238 ? 10.103 -40.819 -38.975 1.00 45.00 238 THR A CA 1
ATOM 1913 C C . THR A 1 238 ? 9.350 -40.760 -40.301 1.00 45.00 238 THR A C 1
ATOM 1915 O O . THR A 1 238 ? 8.133 -40.601 -40.355 1.00 45.00 238 THR A O 1
ATOM 1918 N N . SER A 1 239 ? 10.091 -40.846 -41.405 1.00 43.31 239 SER A N 1
ATOM 1919 C CA . SER A 1 239 ? 9.504 -41.002 -42.728 1.00 43.31 239 SER A CA 1
ATOM 1920 C C . SER A 1 239 ? 8.844 -42.379 -42.832 1.00 43.31 239 SER A C 1
ATOM 1922 O O . SER A 1 239 ? 9.469 -43.425 -42.647 1.00 43.31 239 SER A O 1
ATOM 1924 N N . HIS A 1 240 ? 7.547 -42.370 -43.129 1.00 42.72 240 HIS A N 1
ATOM 1925 C CA . HIS A 1 240 ? 6.783 -43.544 -43.527 1.00 42.72 240 HIS A CA 1
ATOM 1926 C C . HIS A 1 240 ? 7.433 -44.192 -44.760 1.00 42.72 240 HIS A C 1
ATOM 1928 O O . HIS A 1 240 ? 7.330 -43.681 -45.874 1.00 42.72 240 HIS A O 1
ATOM 1934 N N . ARG A 1 241 ? 8.072 -45.354 -44.587 1.00 41.66 241 ARG A N 1
ATOM 1935 C CA . ARG A 1 241 ? 8.382 -46.263 -45.697 1.00 41.66 241 ARG A CA 1
ATOM 1936 C C . ARG A 1 241 ? 7.193 -47.210 -45.862 1.00 41.66 241 ARG A C 1
ATOM 1938 O O . ARG A 1 241 ? 7.145 -48.278 -45.261 1.00 41.66 241 ARG A O 1
ATOM 1945 N N . GLN A 1 242 ? 6.194 -46.760 -46.618 1.00 42.91 242 GLN A N 1
ATOM 1946 C CA . GLN A 1 242 ? 5.025 -47.561 -46.978 1.00 42.91 242 GLN A CA 1
ATOM 1947 C C . GLN A 1 242 ? 5.458 -48.735 -47.869 1.00 42.91 242 GLN A C 1
ATOM 1949 O O . GLN A 1 242 ? 6.257 -48.571 -48.793 1.00 42.91 242 GLN A O 1
ATOM 1954 N N . GLY A 1 243 ? 4.957 -49.925 -47.535 1.00 38.78 243 GLY A N 1
ATOM 1955 C CA . GLY A 1 243 ? 5.316 -51.199 -48.142 1.00 38.78 243 GLY A CA 1
ATOM 1956 C C . GLY A 1 243 ? 5.053 -51.270 -49.645 1.00 38.78 243 GLY A C 1
ATOM 1957 O O . GLY A 1 243 ? 4.039 -50.799 -50.154 1.00 38.78 243 GLY A O 1
ATOM 1958 N N . ARG A 1 244 ? 5.989 -51.911 -50.346 1.00 38.22 244 ARG A N 1
ATOM 1959 C CA . ARG A 1 244 ? 5.865 -52.319 -51.742 1.00 38.22 244 ARG A CA 1
ATOM 1960 C C . ARG A 1 244 ? 5.306 -53.741 -51.746 1.00 38.22 244 ARG A C 1
ATOM 1962 O O . ARG A 1 244 ? 6.036 -54.675 -51.423 1.00 38.22 244 ARG A O 1
ATOM 1969 N N . ALA A 1 245 ? 4.031 -53.889 -52.084 1.00 41.06 245 ALA A N 1
ATOM 1970 C CA . ALA A 1 245 ? 3.411 -55.175 -52.368 1.00 41.06 245 ALA A CA 1
ATOM 1971 C C . ALA A 1 245 ? 2.765 -55.132 -53.760 1.00 41.06 245 ALA A C 1
ATOM 1973 O O . ALA A 1 245 ? 2.093 -54.168 -54.108 1.00 41.06 245 ALA A O 1
ATOM 1974 N N . GLU A 1 246 ? 3.008 -56.216 -54.498 1.00 38.00 246 GLU A N 1
ATOM 1975 C CA . GLU A 1 246 ? 2.261 -56.722 -55.654 1.00 38.00 246 GLU A CA 1
ATOM 1976 C C . GLU A 1 246 ? 2.433 -56.035 -57.019 1.00 38.00 246 GLU A C 1
ATOM 1978 O O . GLU A 1 246 ? 1.843 -55.009 -57.339 1.00 38.00 246 GLU A O 1
ATOM 1983 N N . MET A 1 247 ? 3.153 -56.732 -57.905 1.00 39.25 247 MET A N 1
ATOM 1984 C CA . MET A 1 247 ? 2.884 -56.700 -59.340 1.00 39.25 247 MET A CA 1
ATOM 1985 C C . MET A 1 247 ? 2.774 -58.152 -59.824 1.00 39.25 247 MET A C 1
ATOM 1987 O O . MET A 1 247 ? 3.773 -58.841 -60.020 1.00 39.25 247 MET A O 1
ATOM 1991 N N . ARG A 1 248 ? 1.531 -58.636 -59.940 1.00 41.88 248 ARG A N 1
ATOM 1992 C CA . ARG A 1 248 ? 1.178 -59.834 -60.712 1.00 41.88 248 ARG A CA 1
ATOM 1993 C C . ARG A 1 248 ? 1.288 -59.486 -62.194 1.00 41.88 248 ARG A C 1
ATOM 1995 O O . ARG A 1 248 ? 0.649 -58.539 -62.638 1.00 41.88 248 ARG A O 1
ATOM 2002 N N . ALA A 1 249 ? 2.005 -60.299 -62.958 1.00 42.03 249 ALA A N 1
ATOM 2003 C CA . ALA A 1 249 ? 1.814 -60.404 -64.398 1.00 42.03 249 ALA A CA 1
ATOM 2004 C C . ALA A 1 249 ? 1.774 -61.891 -64.763 1.00 42.03 249 ALA A C 1
ATOM 2006 O O . ALA A 1 249 ? 2.792 -62.578 -64.785 1.00 42.03 249 ALA A O 1
ATOM 2007 N N . HIS A 1 250 ? 0.557 -62.385 -64.981 1.00 44.03 250 HIS A N 1
ATOM 2008 C CA . HIS A 1 250 ? 0.296 -63.599 -65.737 1.00 44.03 250 HIS A CA 1
ATOM 2009 C C . HIS A 1 250 ? 0.234 -63.229 -67.216 1.00 44.03 250 HIS A C 1
ATOM 2011 O O . HIS A 1 250 ? -0.612 -62.417 -67.570 1.00 44.03 250 HIS A O 1
ATOM 2017 N N . THR A 1 251 ? 1.026 -63.900 -68.051 1.00 45.88 251 THR A N 1
ATOM 2018 C CA . THR A 1 251 ? 0.617 -64.326 -69.400 1.00 45.88 251 THR A CA 1
ATOM 2019 C C . THR A 1 251 ? 1.476 -65.517 -69.852 1.00 45.88 251 THR A C 1
ATOM 2021 O O . THR A 1 251 ? 2.649 -65.379 -70.181 1.00 45.88 251 THR A O 1
ATOM 2024 N N . HIS A 1 252 ? 0.858 -66.704 -69.838 1.00 44.59 252 HIS A N 1
ATOM 2025 C CA . HIS A 1 252 ? 1.088 -67.818 -70.779 1.00 44.59 252 HIS A CA 1
ATOM 2026 C C . HIS A 1 252 ? 0.794 -67.310 -72.212 1.00 44.59 252 HIS A C 1
ATOM 2028 O O . HIS A 1 252 ? 0.005 -66.378 -72.343 1.00 44.59 252 HIS A O 1
ATOM 2034 N N . THR A 1 253 ? 1.319 -67.778 -73.351 1.00 38.34 253 THR A N 1
ATOM 2035 C CA . THR A 1 253 ? 1.760 -69.081 -73.928 1.00 38.34 253 THR A CA 1
ATOM 2036 C C . THR A 1 253 ? 2.185 -68.748 -75.391 1.00 38.34 253 THR A C 1
ATOM 2038 O O . THR A 1 253 ? 1.974 -67.597 -75.789 1.00 38.34 253 THR A O 1
ATOM 2041 N N . PRO A 1 254 ? 2.572 -69.684 -76.282 1.00 55.91 254 PRO A N 1
ATOM 2042 C CA . PRO A 1 254 ? 3.181 -71.009 -76.135 1.00 55.91 254 PRO A CA 1
ATOM 2043 C C . PRO A 1 254 ? 4.618 -71.086 -76.694 1.00 55.91 254 PRO A C 1
ATOM 2045 O O . PRO A 1 254 ? 4.988 -70.263 -77.560 1.00 55.91 254 PRO A O 1
#

Radius of gyration: 28.68 Å; Cα contacts (8 Å, |Δi|>4): 230; chains: 1; bounding box: 52×94×101 Å

Nearest PDB structures (foldseek):
  6iin-assembly1_A  TM=7.127E-01  e=7.240E-02  Homo sapiens
  6iim-assembly1_B  TM=6.986E-01  e=1.120E-01  Homo sapiens
  6iik-assembly1_A  TM=6.766E-01  e=1.359E-01  Homo sapiens
  7w3m-assembly1_x  TM=7.049E-01  e=4.562E-01  Homo sapiens
  6iin-assembly1_B  TM=6.373E-01  e=4.562E-01  Homo sapiens

pLDDT: mean 75.92, std 22.47, range [28.0, 97.56]

Sequence (254 aa):
MQKPSSAPRTRRPGSPFNVWKNLSSIFYGSRSSSPPPTFQLITALTPDQEAKIETLTNYLLEYVGVHPEYHQVQTLLGQNNWELKEATEEIKDLLDADEGLLVPFDNRRIMLGAENDEYTSCYIDSLLFAMFIPFSTFEPLLLSTPAVSTFVKPLDARRLQTSIRLFVNRLRSGKLVTTRIVRQLREDLACCGWKGRDPRSRAFTQEDTSELFLFLTELLELPYLPVCKPEISFLPSTSHRQGRAEMRAHTHTP

Secondary structure (DSSP, 8-state):
-PPPPPPP--PPPPPTHHHHHHHHHHHH-S--SSPPS-----S---HHHHHHHHHHHHHIIIII-----HHHHHHHHHHTTT-HHHHHHHHHHHHHHHHT--PPP-TTSPP--B--GGGT-HHHHHHHHHHHSS-STTTHHHHSPPP--TTS-HHHHHHHHHHHHHHHHHHHTT--B-HHHHHHHHHHHHHTT---B-TTT--B----HHHHHHHHHHHTT---------------------------------

Organism: NCBI:txid994334

Foldseek 3Di:
DDDDDDDDDDDDPPDLVVVVVLVVCLLPPDDDVDDDPDPPPDPPDDPLLVVLLVVVQVCCCPPSVDRDDSVSSSVLCVVVVVDSVSSVVLVVLLVCLLRQHADDADPVAAFPFEDDAVVQQVLVRVLLCVQQHPDPLCSCLLRDQADDDPQADSSLSSSLSSLSRSNRRCRSVNHYHYSSSSVSNVSSCVNRPNPQADPPPRDGHHDHSVVVVVSSCVRSVRDDDPPPDPPPPPDPDDDDPDDDDDDDDDDDDD

Solvent-accessible surface area (backbone atoms only — not comparable to full-atom values): 15612 Å² total; per-residue (Å²): 141,83,83,84,84,82,75,86,82,76,78,74,79,75,69,50,75,59,53,54,68,50,45,58,36,65,77,64,49,75,84,63,95,60,79,71,80,77,74,78,77,80,68,86,74,51,74,67,56,53,52,51,41,52,52,52,50,50,47,37,34,74,77,57,61,41,88,77,57,70,69,56,51,47,49,48,27,59,74,36,77,64,35,66,65,56,36,51,51,50,51,48,50,47,49,41,14,64,77,55,48,72,61,70,72,50,94,86,58,66,59,64,46,68,48,63,40,90,80,28,36,58,44,55,56,54,46,53,45,67,46,57,53,89,35,70,86,49,45,61,49,56,62,47,79,65,67,78,48,95,86,42,60,62,66,40,54,51,49,32,35,24,40,51,32,31,51,51,30,28,33,45,67,35,32,66,32,47,39,65,59,48,48,45,38,54,48,30,40,41,70,56,67,47,84,46,47,42,91,84,78,64,46,69,44,68,65,62,51,68,60,52,50,51,51,51,40,63,64,39,56,54,75,80,79,80,79,74,72,78,80,79,74,79,74,78,81,81,76,83,80,77,82,91,77,86,84,87,81,90,79,89,85,135